Protein AF-A0A8X6IQZ0-F1 (afdb_monomer_lite)

pLDDT: mean 70.7, std 18.78, range [29.92, 93.88]

InterPro domains:
  IPR003020 Bicarbonate transporter, eukaryotic [PTHR11453] (88-185)
  IPR011531 Bicarbonate transporter-like, transmembrane domain [PF00955] (88-187)

Structure (mmCIF, N/CA/C/O backbone):
data_AF-A0A8X6IQZ0-F1
#
_entry.id   AF-A0A8X6IQZ0-F1
#
loop_
_atom_site.group_PDB
_atom_site.id
_atom_site.type_symbol
_atom_site.label_atom_id
_atom_site.label_alt_id
_atom_site.label_comp_id
_atom_site.label_asym_id
_atom_site.label_entity_id
_atom_site.label_seq_id
_atom_site.pdbx_PDB_ins_code
_atom_site.Cartn_x
_atom_site.Cartn_y
_atom_site.Cartn_z
_atom_site.occupancy
_atom_site.B_iso_or_equiv
_atom_site.auth_seq_id
_atom_site.auth_comp_id
_atom_site.auth_asym_id
_atom_site.auth_atom_id
_atom_site.pdbx_PDB_model_num
ATOM 1 N N . MET A 1 1 ? 53.604 -4.654 -7.008 1.00 35.69 1 MET A N 1
ATOM 2 C CA . MET A 1 1 ? 53.990 -3.435 -7.746 1.00 35.69 1 MET A CA 1
ATOM 3 C C . MET A 1 1 ? 53.683 -3.738 -9.199 1.00 35.69 1 MET A C 1
ATOM 5 O O . MET A 1 1 ? 54.291 -4.666 -9.703 1.00 35.69 1 MET A O 1
ATOM 9 N N . GLU A 1 2 ? 52.671 -3.184 -9.859 1.00 36.62 2 GLU A N 1
ATOM 10 C CA . GLU A 1 2 ? 51.929 -1.919 -9.700 1.00 36.62 2 GLU A CA 1
ATOM 11 C C . GLU A 1 2 ? 50.418 -2.087 -10.007 1.00 36.62 2 GLU A C 1
ATOM 13 O O . GLU A 1 2 ? 49.984 -3.153 -10.442 1.00 36.62 2 GLU A O 1
ATOM 18 N N . GLU A 1 3 ? 49.641 -1.041 -9.700 1.00 33.44 3 GLU A N 1
ATOM 19 C CA . GLU A 1 3 ? 48.173 -0.888 -9.712 1.00 33.44 3 GLU A CA 1
ATOM 20 C C . GLU A 1 3 ? 47.539 -0.492 -11.076 1.00 33.44 3 GLU A C 1
ATOM 22 O O . GLU A 1 3 ? 48.225 0.035 -11.942 1.00 33.44 3 GLU A O 1
ATOM 27 N N . GLY A 1 4 ? 46.197 -0.643 -11.173 1.00 30.88 4 GLY A N 1
ATOM 28 C CA . GLY A 1 4 ? 45.222 0.306 -11.787 1.00 30.88 4 GLY A CA 1
ATOM 29 C C . GLY A 1 4 ? 45.051 0.300 -13.322 1.00 30.88 4 GLY A C 1
ATOM 30 O O . GLY A 1 4 ? 45.990 0.594 -14.042 1.00 30.88 4 GLY A O 1
ATOM 31 N N . SER A 1 5 ? 43.942 -0.113 -13.963 1.00 32.28 5 SER A N 1
ATOM 32 C CA . SER A 1 5 ? 42.500 0.257 -13.926 1.00 32.28 5 SER A CA 1
ATOM 33 C C . SER A 1 5 ? 42.044 1.208 -15.062 1.00 32.28 5 SER A C 1
ATOM 35 O O . SER A 1 5 ? 42.247 2.413 -14.993 1.00 32.28 5 SER A O 1
ATOM 37 N N . THR A 1 6 ? 41.338 0.600 -16.035 1.00 32.81 6 THR A N 1
ATOM 38 C CA . THR A 1 6 ? 40.209 1.067 -16.889 1.00 32.81 6 THR A CA 1
ATOM 39 C C . THR A 1 6 ? 40.359 2.224 -17.905 1.00 32.81 6 THR A C 1
ATOM 41 O O . THR A 1 6 ? 40.765 3.319 -17.529 1.00 32.81 6 THR A O 1
ATOM 44 N N . PRO A 1 7 ? 39.914 2.033 -19.171 1.00 33.25 7 PRO A N 1
ATOM 45 C CA . PRO A 1 7 ? 39.806 3.093 -20.173 1.00 33.25 7 PRO A CA 1
ATOM 46 C C . PRO A 1 7 ? 38.573 3.990 -19.968 1.00 33.25 7 PRO A C 1
ATOM 48 O O . PRO A 1 7 ? 37.495 3.543 -19.579 1.00 33.25 7 PRO A O 1
ATOM 51 N N . SER A 1 8 ? 38.778 5.267 -20.270 1.00 30.17 8 SER A N 1
ATOM 52 C CA . SER A 1 8 ? 37.864 6.406 -20.227 1.00 30.17 8 SER A CA 1
ATOM 53 C C . SER A 1 8 ? 36.578 6.185 -21.035 1.00 30.17 8 SER A C 1
ATOM 55 O O . SER A 1 8 ? 36.640 5.882 -22.225 1.00 30.17 8 SER A O 1
ATOM 57 N N . VAL A 1 9 ? 35.415 6.409 -20.416 1.00 32.25 9 VAL A N 1
ATOM 58 C CA . VAL A 1 9 ? 34.129 6.553 -21.116 1.00 32.25 9 VAL A CA 1
ATOM 59 C C . VAL A 1 9 ? 33.853 8.048 -21.273 1.00 32.25 9 VAL A C 1
ATOM 61 O O . VAL A 1 9 ? 33.587 8.741 -20.292 1.00 32.25 9 VAL A O 1
ATOM 64 N N . GLU A 1 10 ? 33.961 8.553 -22.502 1.00 36.53 10 GLU A N 1
ATOM 65 C CA . GLU A 1 10 ? 33.548 9.908 -22.878 1.00 36.53 10 GLU A CA 1
ATOM 66 C C . GLU A 1 10 ? 32.023 10.049 -22.756 1.00 36.53 10 GLU A C 1
ATOM 68 O O . GLU A 1 10 ? 31.263 9.344 -23.420 1.00 36.53 10 GLU A O 1
ATOM 73 N N . PHE A 1 11 ? 31.564 10.987 -21.923 1.00 33.47 11 PHE A N 1
ATOM 74 C CA . PHE A 1 11 ? 30.181 11.464 -21.943 1.00 33.47 11 PHE A CA 1
ATOM 75 C C . PHE A 1 11 ? 30.036 12.567 -23.008 1.00 33.47 11 PHE A C 1
ATOM 77 O O . PHE A 1 11 ? 30.858 13.486 -23.043 1.00 33.47 11 PHE A O 1
ATOM 84 N N . PRO A 1 12 ? 29.007 12.526 -23.871 1.00 38.69 12 PRO A N 1
ATOM 85 C CA . PRO A 1 12 ? 28.850 13.505 -24.937 1.00 38.69 12 PRO A CA 1
ATOM 86 C C . PRO A 1 12 ? 28.418 14.892 -24.423 1.00 38.69 12 PRO A C 1
ATOM 88 O O . PRO A 1 12 ? 27.540 15.046 -23.576 1.00 38.69 12 PRO A O 1
ATOM 91 N N . LEU A 1 13 ? 29.040 15.904 -25.027 1.00 43.22 13 LEU A N 1
ATOM 92 C CA . LEU A 1 13 ? 29.049 17.352 -24.759 1.00 43.22 13 LEU A CA 1
ATOM 93 C C . LEU A 1 13 ? 27.694 18.101 -24.854 1.00 43.22 13 LEU A C 1
ATOM 95 O O . LEU A 1 13 ? 27.683 19.328 -24.907 1.00 43.22 13 LEU A O 1
ATOM 99 N N . TRP A 1 14 ? 26.547 17.415 -24.879 1.00 43.38 14 TRP A N 1
ATOM 100 C CA . TRP A 1 14 ? 25.229 18.052 -25.062 1.00 43.38 14 TRP A CA 1
ATOM 101 C C . TRP A 1 14 ? 24.525 18.457 -23.756 1.00 43.38 14 TRP A C 1
ATOM 103 O O . TRP A 1 14 ? 23.555 19.206 -23.809 1.00 43.38 14 TRP A O 1
ATOM 113 N N . ILE A 1 15 ? 25.024 18.040 -22.584 1.00 36.91 15 ILE A N 1
ATOM 114 C CA . ILE A 1 15 ? 24.443 18.435 -21.281 1.00 36.91 15 ILE A CA 1
ATOM 115 C C . ILE A 1 15 ? 24.822 19.878 -20.880 1.00 36.91 15 ILE A C 1
ATOM 117 O O . ILE A 1 15 ? 24.164 20.484 -20.042 1.00 36.91 15 ILE A O 1
ATOM 121 N N . ALA A 1 16 ? 25.835 20.487 -21.504 1.00 42.00 16 ALA A N 1
ATOM 122 C CA . ALA A 1 16 ? 26.328 21.807 -21.093 1.00 42.00 16 ALA A CA 1
ATOM 123 C C . ALA A 1 16 ? 25.608 23.012 -21.737 1.00 42.00 16 ALA A C 1
ATOM 125 O O . ALA A 1 16 ? 25.918 24.143 -21.370 1.00 42.00 16 ALA A O 1
ATOM 126 N N . ASN A 1 17 ? 24.684 22.812 -22.690 1.00 37.25 17 ASN A N 1
ATOM 127 C CA . ASN A 1 17 ? 24.150 23.913 -23.512 1.00 37.25 17 ASN A CA 1
ATOM 128 C C . ASN A 1 17 ? 22.635 24.154 -23.400 1.00 37.25 17 ASN A C 1
ATOM 130 O O . ASN A 1 17 ? 22.027 24.715 -24.308 1.00 37.25 17 ASN A O 1
ATOM 134 N N . SER A 1 18 ? 22.008 23.760 -22.294 1.00 39.06 18 SER A N 1
ATOM 135 C CA . SER A 1 18 ? 20.665 24.233 -21.943 1.00 3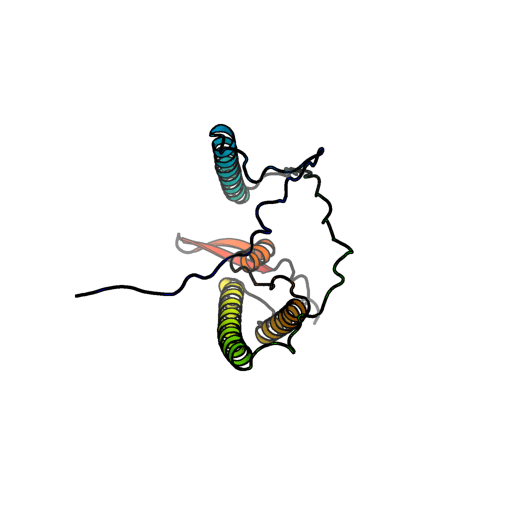9.06 18 SER A CA 1
ATOM 136 C C . SER A 1 18 ? 20.767 25.474 -21.055 1.00 39.06 18 SER A C 1
ATOM 138 O O . SER A 1 18 ? 20.567 25.422 -19.844 1.00 39.06 18 SER A O 1
ATOM 140 N N . THR A 1 19 ? 21.090 26.612 -21.671 1.00 41.69 19 THR A N 1
ATOM 141 C CA . THR A 1 19 ? 20.736 27.938 -21.152 1.00 41.69 19 THR A CA 1
ATOM 142 C C . THR A 1 19 ? 19.225 28.109 -21.283 1.00 41.69 19 THR A C 1
ATOM 144 O O . THR A 1 19 ? 18.704 28.573 -22.295 1.00 41.69 19 THR A O 1
ATOM 147 N N . ILE A 1 20 ? 18.504 27.674 -20.254 1.00 39.41 20 ILE A N 1
ATOM 148 C CA . ILE A 1 20 ? 17.060 27.855 -20.153 1.00 39.41 20 ILE A CA 1
ATOM 149 C C . ILE A 1 20 ? 16.805 29.315 -19.750 1.00 39.41 20 ILE A C 1
ATOM 151 O O . ILE A 1 20 ? 16.936 29.693 -18.589 1.00 39.41 20 ILE A O 1
ATOM 155 N N . ASN A 1 21 ? 16.494 30.151 -20.740 1.00 38.66 21 ASN A N 1
ATOM 156 C CA . ASN A 1 21 ? 15.786 31.413 -20.544 1.00 38.66 21 ASN A CA 1
ATOM 157 C C . ASN A 1 21 ? 14.286 31.089 -20.430 1.00 38.66 21 ASN A C 1
ATOM 159 O O . ASN A 1 21 ? 13.589 31.068 -21.440 1.00 38.66 21 ASN A O 1
ATOM 163 N N . GLU A 1 22 ? 13.794 30.842 -19.216 1.00 35.78 22 GLU A N 1
ATOM 164 C CA . GLU A 1 22 ? 12.358 30.786 -18.907 1.00 35.78 22 GLU A CA 1
ATOM 165 C C . GLU A 1 22 ? 12.032 31.904 -17.911 1.00 35.78 22 GLU A C 1
ATOM 167 O O . GLU A 1 22 ? 12.250 31.819 -16.702 1.00 35.78 22 GLU A O 1
ATOM 172 N N . THR A 1 23 ? 11.509 33.009 -18.435 1.00 43.91 23 THR A N 1
ATOM 173 C CA . THR A 1 23 ? 10.615 33.864 -17.661 1.00 43.91 23 THR A CA 1
ATOM 174 C C . THR A 1 23 ? 9.338 33.073 -17.384 1.00 43.91 23 THR A C 1
ATOM 176 O O . THR A 1 23 ? 8.720 32.613 -18.339 1.00 43.91 23 THR A O 1
ATOM 179 N N . GLN A 1 24 ? 8.936 33.022 -16.107 1.00 38.00 24 GLN A N 1
ATOM 180 C CA . GLN A 1 24 ? 7.670 32.497 -15.562 1.00 38.00 24 GLN A CA 1
ATOM 181 C C . GLN A 1 24 ? 7.740 31.090 -14.919 1.00 38.00 24 GLN A C 1
ATOM 183 O O . GLN A 1 24 ? 7.260 30.109 -15.468 1.00 38.00 24 GLN A O 1
ATOM 188 N N . GLY A 1 25 ? 8.191 31.044 -13.657 1.00 41.06 25 GLY A N 1
ATOM 189 C CA . GLY A 1 25 ? 7.646 30.106 -12.664 1.00 41.06 25 GLY A CA 1
ATOM 190 C C . GLY A 1 25 ? 8.275 28.715 -12.562 1.00 41.06 25 GLY A C 1
ATOM 191 O O . GLY A 1 25 ? 7.538 27.751 -12.377 1.00 41.06 25 GLY A O 1
ATOM 192 N N . ASP A 1 26 ? 9.602 28.608 -12.608 1.00 29.92 26 ASP A N 1
ATOM 193 C CA . ASP A 1 26 ? 10.305 27.385 -12.209 1.00 29.92 26 ASP A CA 1
ATOM 194 C C . ASP A 1 26 ? 10.524 27.355 -10.688 1.00 29.92 26 ASP A C 1
ATOM 196 O O . ASP A 1 26 ? 11.164 28.238 -10.110 1.00 29.92 26 ASP A O 1
ATOM 200 N N . VAL A 1 27 ? 9.995 26.318 -10.032 1.00 44.06 27 VAL A N 1
ATOM 201 C CA . VAL A 1 27 ? 10.416 25.915 -8.685 1.00 44.06 27 VAL A CA 1
ATOM 202 C C . VAL A 1 27 ? 11.879 25.509 -8.796 1.00 44.06 27 VAL A C 1
ATOM 204 O O . VAL A 1 27 ? 12.215 24.441 -9.304 1.00 44.06 27 VAL A O 1
ATOM 207 N N . SER A 1 28 ? 12.755 26.399 -8.349 1.00 32.53 28 SER A N 1
ATOM 208 C CA . SER A 1 28 ? 14.198 26.244 -8.387 1.00 32.53 28 SER A CA 1
ATOM 209 C C . SER A 1 28 ? 14.608 24.952 -7.675 1.00 32.53 28 SER A C 1
ATOM 211 O O . SER A 1 28 ? 14.598 24.879 -6.447 1.00 32.53 28 SER A O 1
ATOM 213 N N . LEU A 1 29 ? 15.102 23.963 -8.426 1.00 42.47 29 LEU A N 1
ATOM 214 C CA . LEU A 1 29 ? 15.828 22.795 -7.896 1.00 42.47 29 LEU A CA 1
ATOM 215 C C . LEU A 1 29 ? 17.236 23.174 -7.369 1.00 42.47 29 LEU A C 1
ATOM 217 O O . LEU A 1 29 ? 18.148 22.358 -7.340 1.00 42.47 29 LEU A O 1
ATOM 221 N N . THR A 1 30 ? 17.386 24.428 -6.930 1.00 44.50 30 THR A N 1
ATOM 222 C CA . THR A 1 30 ? 18.502 25.000 -6.172 1.00 44.50 30 THR A CA 1
ATOM 223 C C . THR A 1 30 ? 17.960 26.159 -5.326 1.00 44.50 30 THR A C 1
ATOM 225 O O . THR A 1 30 ? 18.436 27.290 -5.407 1.00 44.50 30 THR A O 1
ATOM 228 N N . GLN A 1 31 ? 16.906 25.930 -4.540 1.00 53.53 31 GLN A N 1
ATOM 229 C CA . GLN A 1 31 ? 16.588 26.854 -3.454 1.00 53.53 31 GLN A CA 1
ATOM 230 C C . GLN A 1 31 ? 17.668 26.645 -2.374 1.00 53.53 31 GLN A C 1
ATOM 232 O O . GLN A 1 31 ? 17.807 25.516 -1.890 1.00 53.53 31 GLN A O 1
ATOM 237 N N . PRO A 1 32 ? 18.492 27.656 -2.021 1.00 54.44 32 PRO A N 1
ATOM 238 C CA . PRO A 1 32 ? 19.410 27.516 -0.897 1.00 54.44 32 PRO A CA 1
ATOM 239 C C . PRO A 1 32 ? 18.585 27.109 0.324 1.00 54.44 32 PRO A C 1
ATOM 241 O O . PRO A 1 32 ? 17.494 27.636 0.538 1.00 54.44 32 PRO A O 1
ATOM 244 N N . CYS A 1 33 ? 19.061 26.119 1.082 1.00 62.38 33 CYS A N 1
ATOM 245 C CA . CYS A 1 33 ? 18.363 25.630 2.265 1.00 62.38 33 CYS A CA 1
ATOM 246 C C . CYS A 1 33 ? 18.323 26.751 3.311 1.00 62.38 33 CYS A C 1
ATOM 248 O O . CYS A 1 33 ? 19.233 26.899 4.129 1.00 62.38 33 CYS A O 1
ATOM 250 N N . GLU A 1 34 ? 17.296 27.595 3.242 1.00 74.38 34 GLU A N 1
ATOM 251 C CA . GLU A 1 34 ? 17.097 28.647 4.219 1.00 74.38 34 GLU A CA 1
ATOM 252 C C . GLU A 1 34 ? 16.660 27.992 5.524 1.00 74.38 34 GLU A C 1
ATOM 254 O O . GLU A 1 34 ? 15.687 27.232 5.595 1.00 74.38 34 GLU A O 1
ATOM 259 N N . ARG A 1 35 ? 17.451 28.250 6.568 1.00 79.31 35 ARG A N 1
ATOM 260 C CA . ARG A 1 35 ? 17.304 27.633 7.890 1.00 79.31 35 ARG A CA 1
ATOM 261 C C . ARG A 1 35 ? 15.883 27.804 8.436 1.00 79.31 35 ARG A C 1
ATOM 263 O O . ARG A 1 35 ? 15.370 26.903 9.089 1.00 79.31 35 ARG A O 1
ATOM 270 N N . GLU A 1 36 ? 15.247 28.929 8.137 1.00 86.00 36 GLU A N 1
ATOM 271 C CA . GLU A 1 36 ? 13.872 29.254 8.521 1.00 86.00 36 GLU A CA 1
ATOM 272 C C . GLU A 1 36 ? 12.813 28.344 7.888 1.00 86.00 36 GLU A C 1
ATOM 274 O O . GLU A 1 36 ? 11.919 27.888 8.599 1.00 86.00 36 GLU A O 1
ATOM 279 N N . ASN A 1 37 ? 12.953 27.971 6.613 1.00 81.75 37 ASN A N 1
ATOM 280 C CA . ASN A 1 37 ? 12.006 27.075 5.942 1.00 81.75 37 ASN A CA 1
ATOM 281 C C . ASN A 1 37 ? 12.077 25.662 6.532 1.00 81.75 37 ASN A C 1
ATOM 283 O O . ASN A 1 37 ? 11.052 25.047 6.819 1.00 81.75 37 ASN A O 1
ATOM 287 N N . SER A 1 38 ? 13.291 25.177 6.810 1.00 85.00 38 SER A N 1
ATOM 288 C CA . SER A 1 38 ? 13.494 23.887 7.486 1.00 85.00 38 SER A CA 1
ATOM 289 C C . SER A 1 38 ? 12.910 23.877 8.905 1.00 85.00 38 SER A C 1
ATOM 291 O O . SER A 1 38 ? 12.298 22.890 9.316 1.00 85.00 38 SER A O 1
ATOM 293 N N . LEU A 1 39 ? 13.051 24.984 9.649 1.00 88.06 39 LEU A N 1
ATOM 294 C CA . LEU A 1 39 ? 12.445 25.143 10.975 1.00 88.06 39 LEU A CA 1
ATOM 295 C C . LEU A 1 39 ? 10.913 25.177 10.902 1.00 88.06 39 LEU A C 1
ATOM 297 O O . LEU A 1 39 ? 10.259 24.586 11.760 1.00 88.06 39 LEU A O 1
ATOM 301 N N . LEU A 1 40 ? 10.339 25.808 9.874 1.00 87.31 40 LEU A N 1
ATOM 302 C CA . LEU A 1 40 ? 8.892 25.861 9.667 1.00 87.31 40 LEU A CA 1
ATOM 303 C C . LEU A 1 40 ? 8.315 24.469 9.376 1.00 87.31 40 LEU A C 1
ATOM 305 O O . LEU A 1 40 ? 7.324 24.090 9.998 1.00 87.31 40 LEU A O 1
ATOM 309 N N . PHE A 1 41 ? 8.965 23.668 8.524 1.00 87.38 41 PHE A N 1
ATOM 310 C CA . PHE A 1 41 ? 8.561 22.275 8.293 1.00 87.38 41 PHE A CA 1
ATOM 311 C C . PHE A 1 41 ? 8.665 21.418 9.557 1.00 87.38 41 PHE A C 1
ATOM 313 O O . PHE A 1 41 ? 7.764 20.625 9.821 1.00 87.38 41 PHE A O 1
ATOM 320 N N . LEU A 1 42 ? 9.716 21.599 10.364 1.00 88.88 42 LEU A N 1
ATOM 321 C CA . LEU A 1 42 ? 9.887 20.867 11.621 1.00 88.88 42 LEU A CA 1
ATOM 322 C C . LEU A 1 42 ? 8.792 21.234 12.629 1.00 88.88 42 LEU A C 1
ATOM 324 O O . LEU A 1 42 ? 8.156 20.344 13.191 1.00 88.88 42 LEU A O 1
ATOM 328 N N . LEU A 1 43 ? 8.513 22.528 12.814 1.00 90.50 43 LEU A N 1
ATOM 329 C CA . LEU A 1 43 ? 7.431 22.990 13.686 1.00 90.50 43 LEU A CA 1
ATOM 330 C C . LEU A 1 43 ? 6.060 22.512 13.200 1.00 90.50 43 LEU A C 1
ATOM 332 O O . LEU A 1 43 ? 5.227 22.129 14.020 1.00 90.50 43 LEU A O 1
ATOM 336 N N . LEU A 1 44 ? 5.832 22.477 11.886 1.00 89.00 44 LEU A N 1
ATOM 337 C CA . LEU A 1 44 ? 4.587 21.985 11.301 1.00 89.00 44 LEU A CA 1
ATOM 338 C C . LEU A 1 44 ? 4.435 20.467 11.485 1.00 89.00 44 LEU A C 1
ATOM 340 O O . LEU A 1 44 ? 3.358 20.009 11.866 1.00 89.00 44 LEU A O 1
ATOM 344 N N . MET A 1 45 ? 5.501 19.683 11.310 1.00 91.62 45 MET A N 1
ATOM 345 C CA . MET A 1 45 ? 5.509 18.241 11.594 1.00 91.62 45 MET A CA 1
ATOM 346 C C . MET A 1 45 ? 5.274 17.959 13.082 1.00 91.62 45 MET A C 1
ATOM 348 O O . MET A 1 45 ? 4.354 17.226 13.435 1.00 91.62 45 MET A O 1
ATOM 352 N N . CYS A 1 46 ? 6.035 18.590 13.978 1.00 93.88 46 CYS A N 1
ATOM 353 C CA . CYS A 1 46 ? 5.860 18.406 15.418 1.00 93.88 46 CYS A CA 1
ATOM 354 C C . CYS A 1 46 ? 4.479 18.879 15.896 1.00 93.88 46 CYS A C 1
ATOM 356 O O . CYS A 1 46 ? 3.849 18.203 16.707 1.00 93.88 46 CYS A O 1
ATOM 358 N N . GLY A 1 47 ? 3.984 20.002 15.369 1.00 93.88 47 GLY A N 1
ATOM 359 C CA . GLY A 1 47 ? 2.670 20.549 15.697 1.00 93.88 47 GLY A CA 1
ATOM 360 C C . GLY A 1 47 ? 1.522 19.657 15.228 1.00 93.88 47 GLY A C 1
ATOM 361 O O . GLY A 1 47 ? 0.617 19.368 16.010 1.00 93.88 47 GLY A O 1
ATOM 362 N N . THR A 1 48 ? 1.569 19.165 13.986 1.00 91.75 48 THR A N 1
ATOM 363 C CA . THR A 1 48 ? 0.545 18.250 13.449 1.00 91.75 48 THR A CA 1
ATOM 364 C C . THR A 1 48 ? 0.565 16.891 14.143 1.00 91.75 48 THR A C 1
ATOM 366 O O . THR A 1 48 ? -0.503 16.375 14.463 1.00 91.75 48 THR A O 1
ATOM 369 N N . VAL A 1 49 ? 1.741 16.339 14.467 1.00 90.62 49 VAL A N 1
ATOM 370 C CA . VAL A 1 49 ? 1.860 15.086 15.233 1.00 90.62 49 VAL A CA 1
ATOM 371 C C . VAL A 1 49 ? 1.338 15.258 16.659 1.00 90.62 49 VAL A C 1
ATOM 373 O O . VAL A 1 49 ? 0.543 14.439 17.116 1.00 90.62 49 VAL A O 1
ATOM 376 N N . TRP A 1 50 ? 1.719 16.333 17.358 1.00 92.31 50 TRP A N 1
ATOM 377 C CA . TRP A 1 50 ? 1.216 16.618 18.705 1.00 92.31 50 TRP A CA 1
ATOM 378 C C . TRP A 1 50 ? -0.306 16.765 18.720 1.00 92.31 50 TRP A C 1
ATOM 380 O O . TRP A 1 50 ? -0.986 16.193 19.576 1.00 92.31 50 TRP A O 1
ATOM 390 N N . LEU A 1 51 ? -0.852 17.507 17.753 1.00 88.88 51 LEU A N 1
ATOM 391 C CA . LEU A 1 51 ? -2.289 17.689 17.605 1.00 88.88 51 LEU A CA 1
ATOM 392 C C . LEU A 1 51 ? -2.988 16.364 17.269 1.00 88.88 51 LEU A C 1
ATOM 394 O O . LEU A 1 51 ? -4.003 16.060 17.887 1.00 88.88 51 LEU A O 1
ATOM 398 N N . ALA A 1 52 ? -2.433 15.539 16.377 1.00 85.94 52 ALA A N 1
ATOM 399 C CA . ALA A 1 52 ? -2.974 14.220 16.049 1.00 85.94 52 ALA A CA 1
ATOM 400 C C . ALA A 1 52 ? -2.986 13.274 17.263 1.00 85.94 52 ALA A C 1
ATOM 402 O O . ALA A 1 52 ? -4.002 12.635 17.528 1.00 85.94 52 ALA A O 1
ATOM 403 N N . VAL A 1 53 ? -1.901 13.229 18.047 1.00 85.56 53 VAL A N 1
ATOM 404 C CA . VAL A 1 53 ? -1.820 12.436 19.290 1.00 85.56 53 VAL A CA 1
ATOM 405 C C . VAL A 1 53 ? -2.797 12.958 20.344 1.00 85.56 53 VAL A C 1
ATOM 407 O O . VAL A 1 53 ? -3.477 12.175 21.007 1.00 85.56 53 VAL A O 1
ATOM 410 N N . SER A 1 54 ? -2.922 14.279 20.476 1.00 85.75 54 SER A N 1
ATOM 411 C CA . SER A 1 54 ? -3.891 14.899 21.383 1.00 85.75 54 SER A CA 1
ATOM 412 C C . SER A 1 54 ? -5.322 14.537 20.985 1.00 85.75 54 SER A C 1
ATOM 414 O O . SER A 1 54 ? -6.089 14.096 21.833 1.00 85.75 54 SER A O 1
ATOM 416 N N . LEU A 1 55 ? -5.674 14.636 19.697 1.00 80.88 55 LEU A N 1
ATOM 417 C CA . LEU A 1 55 ? -6.984 14.230 19.175 1.00 80.88 55 LEU A CA 1
ATOM 418 C C . LEU A 1 55 ? -7.244 12.730 19.346 1.00 80.88 55 LEU A C 1
ATOM 420 O O . LEU A 1 55 ? -8.358 12.351 19.697 1.00 80.88 55 LEU A O 1
ATOM 424 N N . TYR A 1 56 ? -6.234 11.880 19.152 1.00 76.31 56 TYR A N 1
ATOM 425 C CA . TYR A 1 56 ? -6.345 10.445 19.410 1.00 76.31 56 TYR A CA 1
ATOM 426 C C . TYR A 1 56 ? -6.701 10.167 20.881 1.00 76.31 56 TYR A C 1
ATOM 428 O O . TYR A 1 56 ? -7.640 9.421 21.162 1.00 76.31 56 TYR A O 1
ATOM 436 N N . ASN A 1 57 ? -6.031 10.842 21.822 1.00 77.19 57 ASN A N 1
ATOM 437 C CA . ASN A 1 57 ? -6.321 10.732 23.256 1.00 77.19 57 ASN A CA 1
ATOM 438 C C . ASN A 1 57 ? -7.677 11.358 23.640 1.00 77.19 57 ASN A C 1
ATOM 440 O O . ASN A 1 57 ? -8.393 10.821 24.488 1.00 77.19 57 ASN A O 1
ATOM 444 N N . PHE A 1 58 ? -8.078 12.457 22.991 1.00 73.38 58 PHE A N 1
ATOM 445 C CA . PHE A 1 58 ? -9.397 13.060 23.191 1.00 73.38 58 PHE A CA 1
ATOM 446 C C . PHE A 1 58 ? -10.521 12.190 22.635 1.00 73.38 58 PHE A C 1
ATOM 448 O O . PHE A 1 58 ? -11.587 12.158 23.232 1.00 73.38 58 PHE A O 1
ATOM 455 N N . ASN A 1 59 ? -10.303 11.411 21.575 1.00 60.47 59 ASN A N 1
ATOM 456 C CA . ASN A 1 59 ? -11.330 10.505 21.059 1.00 60.47 59 ASN A CA 1
ATOM 457 C C . ASN A 1 59 ? -11.688 9.383 22.060 1.00 60.47 59 ASN A C 1
ATOM 459 O O . ASN A 1 59 ? -12.825 8.916 22.074 1.00 60.47 59 ASN A O 1
ATOM 463 N N . LYS A 1 60 ? -10.775 9.004 22.976 1.00 60.75 60 LYS A N 1
ATOM 464 C CA . LYS A 1 60 ? -11.124 8.151 24.136 1.00 60.75 60 LYS A CA 1
ATOM 465 C C . LYS A 1 60 ? -12.008 8.873 25.166 1.00 60.75 60 LYS A C 1
ATOM 467 O O . LYS A 1 60 ? -12.759 8.224 25.893 1.00 60.75 60 LYS A O 1
ATOM 472 N N . THR A 1 61 ? -11.979 10.204 25.211 1.00 56.25 61 THR A N 1
ATOM 473 C CA . THR A 1 61 ? -12.728 11.035 26.165 1.00 56.25 61 THR A CA 1
ATOM 474 C C . THR A 1 61 ? -13.879 11.745 25.446 1.00 56.25 61 THR A C 1
ATOM 476 O O . THR A 1 61 ? -13.717 12.836 24.917 1.00 56.25 61 THR A O 1
ATOM 479 N N . LYS A 1 62 ? -15.055 11.106 25.392 1.00 61.59 62 LYS A N 1
ATOM 480 C CA . LYS A 1 62 ? -16.264 11.588 24.686 1.00 61.59 62 LYS A CA 1
ATOM 481 C C . LYS A 1 62 ? -16.442 13.123 24.704 1.00 61.59 62 LYS A C 1
ATOM 483 O O . LYS A 1 62 ? -16.908 13.645 25.712 1.00 61.59 62 LYS A O 1
ATOM 488 N N . ALA A 1 63 ? -16.217 13.813 23.579 1.00 57.62 63 ALA A N 1
ATOM 489 C CA . ALA A 1 63 ? -16.838 15.117 23.310 1.00 57.62 63 ALA A CA 1
ATOM 490 C C . ALA A 1 63 ? -16.759 15.587 21.839 1.00 57.62 63 ALA A C 1
ATOM 492 O O . ALA A 1 63 ? -15.687 15.790 21.285 1.00 57.62 63 ALA A O 1
ATOM 493 N N . THR A 1 64 ? -17.963 15.837 21.305 1.00 52.84 64 THR A N 1
ATOM 494 C CA . THR A 1 64 ? -18.427 16.935 20.424 1.00 52.84 64 THR A CA 1
ATOM 495 C C . THR A 1 64 ? -17.805 17.191 19.046 1.00 52.84 64 THR A C 1
ATOM 497 O O . THR A 1 64 ? -16.616 17.434 18.895 1.00 52.84 64 THR A O 1
ATOM 500 N N . ASN A 1 65 ? -18.714 17.255 18.059 1.00 49.66 65 ASN A N 1
ATOM 501 C CA . ASN A 1 65 ? -18.539 17.704 16.675 1.00 49.66 65 ASN A CA 1
ATOM 502 C C . ASN A 1 65 ? -17.636 18.942 16.567 1.00 49.66 65 ASN A C 1
ATOM 504 O O . ASN A 1 65 ? -18.093 20.066 16.772 1.00 49.66 65 ASN A O 1
ATOM 508 N N . LEU A 1 66 ? -16.388 18.736 16.157 1.00 53.62 66 LEU A N 1
ATOM 509 C CA . LEU A 1 66 ? -15.553 19.795 15.613 1.00 53.62 66 LEU A CA 1
ATOM 510 C C . LEU A 1 66 ? -15.175 19.398 14.186 1.00 53.62 66 LEU A C 1
ATOM 512 O O . LEU A 1 66 ? -14.230 18.651 13.952 1.00 53.62 66 LEU A O 1
ATOM 516 N N . SER A 1 67 ? -15.977 19.851 13.224 1.00 49.53 67 SER A N 1
ATOM 517 C CA . SER A 1 67 ? -15.694 19.649 11.805 1.00 49.53 67 SER A CA 1
ATOM 518 C C . SER A 1 67 ? -14.696 20.714 11.353 1.00 49.53 67 SER A C 1
ATOM 520 O O . SER A 1 67 ? -15.083 21.812 10.962 1.00 49.53 67 SER A O 1
ATOM 522 N N . PHE A 1 68 ? -13.402 20.408 11.451 1.00 51.62 68 PHE A N 1
ATOM 523 C CA . PHE A 1 68 ? -12.337 21.242 10.899 1.00 51.62 68 PHE A CA 1
ATOM 524 C C . PHE A 1 68 ? -12.144 20.882 9.421 1.00 51.62 68 PHE A C 1
ATOM 526 O O . PHE A 1 68 ? -11.533 19.868 9.093 1.00 51.62 68 PHE A O 1
ATOM 533 N N . TYR A 1 69 ? -12.722 21.680 8.523 1.00 48.78 69 TYR A N 1
ATOM 534 C CA . TYR A 1 69 ? -12.569 21.501 7.079 1.00 48.78 69 TYR A CA 1
ATOM 535 C C . TYR A 1 69 ? -11.410 22.378 6.592 1.00 48.78 69 TYR A C 1
ATOM 537 O O . TYR A 1 69 ? -11.574 23.580 6.391 1.00 48.78 69 TYR A O 1
ATOM 545 N N . VAL A 1 70 ? -10.222 21.786 6.439 1.00 51.72 70 VAL A N 1
ATOM 546 C CA . VAL A 1 70 ? -9.114 22.434 5.724 1.00 51.72 70 VAL A CA 1
ATOM 547 C C . VAL A 1 70 ? -9.319 22.186 4.239 1.00 51.72 70 VAL A C 1
ATOM 549 O O . VAL A 1 70 ? -9.162 21.065 3.761 1.00 51.72 70 VAL A O 1
ATOM 552 N N . ILE A 1 71 ? -9.690 23.235 3.510 1.00 50.97 71 ILE A N 1
ATOM 553 C CA . ILE A 1 71 ? -9.759 23.210 2.050 1.00 50.97 71 ILE A CA 1
ATOM 554 C C . ILE A 1 71 ? -8.356 23.492 1.539 1.00 50.97 71 ILE A C 1
ATOM 556 O O . ILE A 1 71 ? -7.940 24.646 1.464 1.00 50.97 71 ILE A O 1
ATOM 560 N N . PHE A 1 72 ? -7.624 22.437 1.201 1.00 60.47 72 PHE A N 1
ATOM 561 C CA . PHE A 1 72 ? -6.481 22.587 0.314 1.00 60.47 72 PHE A CA 1
ATOM 562 C C . PHE A 1 72 ? -7.010 22.730 -1.119 1.00 60.47 72 PHE A C 1
ATOM 564 O O . PHE A 1 72 ? -7.819 21.895 -1.538 1.00 60.47 72 PHE A O 1
ATOM 571 N N . PRO A 1 73 ? -6.603 23.758 -1.883 1.00 58.94 73 PRO A N 1
ATOM 572 C CA . PRO A 1 73 ? -6.795 23.736 -3.324 1.00 58.94 73 PRO A CA 1
ATOM 573 C C . PRO A 1 73 ? -5.995 22.545 -3.861 1.00 58.94 73 PRO A C 1
ATOM 575 O O . PRO A 1 73 ? -4.775 22.501 -3.739 1.00 58.94 73 PRO A O 1
ATOM 578 N N . ALA A 1 74 ? -6.693 21.529 -4.363 1.00 61.59 74 ALA A N 1
ATOM 579 C CA . ALA A 1 74 ? -6.038 20.412 -5.021 1.00 61.59 74 ALA A CA 1
ATOM 580 C C . ALA A 1 74 ? -5.547 20.910 -6.382 1.00 61.59 74 ALA A C 1
ATOM 582 O O . ALA A 1 74 ? -6.364 21.250 -7.242 1.00 61.59 74 ALA A O 1
ATOM 583 N N . ASP A 1 75 ? -4.230 20.983 -6.564 1.00 71.94 75 ASP A N 1
ATOM 584 C CA . ASP A 1 75 ? -3.660 21.245 -7.879 1.00 71.94 75 ASP A CA 1
ATOM 585 C C . ASP A 1 75 ? -4.118 20.153 -8.851 1.00 71.94 75 ASP A C 1
ATOM 587 O O . ASP A 1 75 ? -4.162 18.962 -8.524 1.00 71.94 75 ASP A O 1
ATOM 591 N N . GLN A 1 76 ? -4.517 20.565 -10.053 1.00 73.75 76 GLN A N 1
ATOM 592 C CA . GLN A 1 76 ? -4.951 19.635 -11.086 1.00 73.75 76 GLN A CA 1
ATOM 593 C C . GLN A 1 76 ? -3.780 18.734 -11.481 1.00 73.75 76 GLN A C 1
ATOM 595 O O . GLN A 1 76 ? -2.670 19.207 -11.728 1.00 73.75 76 GLN A O 1
ATOM 600 N N . PHE A 1 77 ? -4.037 17.428 -11.580 1.00 70.06 77 PHE A N 1
ATOM 601 C CA . PHE A 1 77 ? -3.073 16.495 -12.149 1.00 70.06 77 PHE A CA 1
ATOM 602 C C . PHE A 1 77 ? -2.690 16.974 -13.556 1.00 70.06 77 PHE A C 1
ATOM 604 O O . PHE A 1 77 ? -3.521 16.972 -14.465 1.00 70.06 77 PHE A O 1
ATOM 611 N N . ARG A 1 78 ? -1.433 17.401 -13.732 1.00 64.06 78 ARG A N 1
ATOM 612 C CA . ARG A 1 78 ? -0.866 17.763 -15.038 1.00 64.06 78 ARG A CA 1
ATOM 613 C C . ARG A 1 78 ? -0.669 16.486 -15.852 1.00 64.06 78 ARG A C 1
ATOM 615 O O . ARG A 1 78 ? 0.408 15.897 -15.848 1.00 64.06 78 ARG A O 1
ATOM 622 N N . TYR A 1 79 ? -1.733 16.034 -16.509 1.00 63.28 79 TYR A N 1
ATOM 623 C CA . TYR A 1 79 ? -1.660 14.960 -17.490 1.00 63.28 79 TYR A CA 1
ATOM 624 C C . TYR A 1 79 ? -1.029 15.523 -18.766 1.00 63.28 79 TYR A C 1
ATOM 626 O O . TYR A 1 79 ? -1.565 16.444 -19.375 1.00 63.28 79 TYR A O 1
ATOM 634 N N . SER A 1 80 ? 0.158 15.033 -19.121 1.00 67.06 80 SER A N 1
ATOM 635 C CA . SER A 1 80 ? 0.811 15.403 -20.375 1.00 67.06 80 SER A CA 1
ATOM 636 C C . SER A 1 80 ? 0.203 14.557 -21.491 1.00 67.06 80 SER A C 1
ATOM 638 O O . SER A 1 80 ? 0.488 13.363 -21.579 1.00 67.06 80 SER A O 1
ATOM 640 N N . ASP A 1 81 ? -0.624 15.165 -22.345 1.00 67.38 81 ASP A N 1
ATOM 641 C CA . ASP A 1 81 ? -1.299 14.508 -23.482 1.00 67.38 81 ASP A CA 1
ATOM 642 C C . ASP A 1 81 ? -0.321 13.896 -24.511 1.00 67.38 81 ASP A C 1
ATOM 644 O O . ASP A 1 81 ? -0.713 13.156 -25.414 1.00 67.38 81 ASP A O 1
ATOM 648 N N . ASN A 1 82 ? 0.973 14.184 -24.365 1.00 65.12 82 ASN A N 1
ATOM 649 C CA . ASN A 1 82 ? 2.032 13.834 -25.308 1.00 65.12 82 ASN A CA 1
ATOM 650 C C . ASN A 1 82 ? 2.500 12.370 -25.178 1.00 65.12 82 ASN A C 1
ATOM 652 O O . ASN A 1 82 ? 3.212 11.879 -26.052 1.00 65.12 82 ASN A O 1
ATOM 656 N N . HIS A 1 83 ? 2.100 11.667 -24.112 1.00 59.81 83 HIS A N 1
ATOM 657 C CA . HIS A 1 83 ? 2.340 10.235 -23.924 1.00 59.81 83 HIS A CA 1
ATOM 658 C C . HIS A 1 83 ? 1.014 9.519 -23.619 1.00 59.81 83 HIS A C 1
ATOM 660 O O . HIS A 1 83 ? 0.681 9.319 -22.447 1.00 59.81 83 HIS A O 1
ATOM 666 N N . PRO A 1 84 ? 0.242 9.096 -24.642 1.00 68.81 84 PRO A N 1
ATOM 667 C CA . PRO A 1 84 ? -0.836 8.134 -24.420 1.00 68.81 84 PRO A CA 1
ATOM 668 C C . PRO A 1 84 ? -0.254 6.895 -23.732 1.00 68.81 84 PRO A C 1
ATOM 670 O O . PRO A 1 84 ? 0.916 6.589 -23.953 1.00 68.81 84 PRO A O 1
ATOM 673 N N . LEU A 1 85 ? -1.052 6.202 -22.910 1.00 67.94 85 LEU A N 1
ATOM 674 C CA . LEU A 1 85 ? -0.685 4.969 -22.194 1.00 67.94 85 LEU A CA 1
ATOM 675 C C . LEU A 1 85 ? 0.085 4.001 -23.114 1.00 67.94 85 LEU A C 1
ATOM 677 O O . LEU A 1 85 ? -0.504 3.193 -23.831 1.00 67.94 85 LEU A O 1
ATOM 681 N N . THR A 1 86 ? 1.410 4.128 -23.133 1.00 68.44 86 THR A N 1
ATOM 682 C CA . THR A 1 86 ? 2.270 3.451 -24.100 1.00 68.44 86 THR A CA 1
ATOM 683 C C . THR A 1 86 ? 2.659 2.127 -23.474 1.00 68.44 86 THR A C 1
ATOM 685 O O . THR A 1 86 ? 3.146 2.087 -22.345 1.00 68.44 86 THR A O 1
ATOM 688 N N . ARG A 1 87 ? 2.399 1.027 -24.186 1.00 75.12 87 ARG A N 1
ATOM 689 C CA . ARG A 1 87 ? 2.796 -0.309 -23.737 1.00 75.12 87 ARG A CA 1
ATOM 690 C C . ARG A 1 87 ? 4.316 -0.337 -23.549 1.00 75.12 87 ARG A C 1
ATOM 692 O O . ARG A 1 87 ? 5.039 0.098 -24.442 1.00 75.12 87 ARG A O 1
ATOM 699 N N . ALA A 1 88 ? 4.791 -0.891 -22.435 1.00 72.00 88 ALA A N 1
ATOM 700 C CA . ALA A 1 88 ? 6.220 -1.117 -22.231 1.00 72.00 88 ALA A CA 1
ATOM 701 C C . ALA A 1 88 ? 6.819 -1.941 -23.402 1.00 72.00 88 ALA A C 1
ATOM 703 O O . ALA A 1 88 ? 6.240 -2.974 -23.761 1.00 72.00 88 ALA A O 1
ATOM 704 N N . PRO A 1 89 ? 7.944 -1.521 -24.017 1.00 70.25 89 PRO A N 1
ATOM 705 C CA . PRO A 1 89 ? 8.591 -2.273 -25.092 1.00 70.25 89 PRO A CA 1
ATOM 706 C C . PRO A 1 89 ? 9.309 -3.502 -24.514 1.00 70.25 89 PRO A C 1
ATOM 708 O O . PRO A 1 89 ? 10.447 -3.422 -24.064 1.00 70.25 89 PRO A O 1
ATOM 711 N N . VAL A 1 90 ? 8.625 -4.652 -24.487 1.00 68.88 90 VAL A N 1
ATOM 712 C CA . VAL A 1 90 ? 9.163 -5.918 -23.939 1.00 68.88 90 VAL A CA 1
ATOM 713 C C . VAL A 1 90 ? 10.019 -6.683 -24.967 1.00 68.88 90 VAL A C 1
ATOM 715 O O . VAL A 1 90 ? 10.799 -7.556 -24.599 1.00 68.88 90 VAL A O 1
ATOM 718 N N . GLU A 1 91 ? 9.899 -6.353 -26.255 1.00 70.25 91 GLU A N 1
ATOM 719 C CA . GLU A 1 91 ? 10.470 -7.127 -27.373 1.00 70.25 91 GLU A CA 1
ATOM 720 C C . GLU A 1 91 ? 11.955 -6.851 -27.664 1.00 70.25 91 GLU A C 1
ATOM 722 O O . GLU A 1 91 ? 12.598 -7.667 -28.318 1.00 70.25 91 GLU A O 1
ATOM 727 N N . GLU A 1 92 ? 12.533 -5.764 -27.144 1.00 75.56 92 GLU A N 1
ATOM 728 C CA . GLU A 1 92 ? 13.952 -5.421 -27.362 1.00 75.56 92 GLU A CA 1
ATOM 729 C C . GLU A 1 92 ? 14.887 -5.924 -26.245 1.00 75.56 92 GLU A C 1
ATOM 731 O O . GLU A 1 92 ? 16.099 -5.699 -26.293 1.00 75.56 92 GLU A O 1
ATOM 736 N N . LEU A 1 93 ? 14.360 -6.604 -25.216 1.00 74.44 93 LEU A N 1
ATOM 737 C CA . LEU A 1 93 ? 15.165 -6.970 -24.051 1.00 74.44 93 LEU A CA 1
ATOM 738 C C . LEU A 1 93 ? 16.063 -8.196 -24.304 1.00 74.44 93 LEU A C 1
ATOM 740 O O . LEU A 1 93 ? 15.607 -9.213 -24.834 1.00 74.44 93 LEU A O 1
ATOM 744 N N . PRO A 1 94 ? 17.331 -8.164 -23.844 1.00 86.38 94 PRO A N 1
ATOM 745 C CA . PRO A 1 94 ? 18.211 -9.322 -23.905 1.00 86.38 94 PRO A CA 1
ATOM 746 C C . PRO A 1 94 ? 17.676 -10.450 -23.014 1.00 86.38 94 PRO A C 1
ATOM 748 O O . PRO A 1 94 ? 17.214 -10.210 -21.899 1.00 86.38 94 PRO A O 1
ATOM 751 N N . TRP A 1 95 ? 17.821 -11.702 -23.457 1.00 86.56 95 TRP A N 1
ATOM 752 C CA . TRP A 1 95 ? 17.277 -12.880 -22.759 1.00 86.56 95 TRP A CA 1
ATOM 753 C C . TRP A 1 95 ? 17.718 -12.998 -21.285 1.00 86.56 95 TRP A C 1
ATOM 755 O O . TRP A 1 95 ? 16.952 -13.447 -20.432 1.00 86.56 95 TRP A O 1
ATOM 765 N N . MET A 1 96 ? 18.934 -12.536 -20.966 1.00 87.88 96 MET A N 1
ATOM 766 C CA . MET A 1 96 ? 19.454 -12.484 -19.595 1.00 87.88 96 MET A CA 1
ATOM 767 C C . MET A 1 96 ? 18.641 -11.546 -18.695 1.00 87.88 96 MET A C 1
ATOM 769 O O . MET A 1 96 ? 18.395 -11.870 -17.534 1.00 87.88 96 MET A O 1
ATOM 773 N N . ALA A 1 97 ? 18.193 -10.404 -19.228 1.00 87.38 97 ALA A N 1
ATOM 774 C CA . ALA A 1 97 ? 17.348 -9.471 -18.491 1.00 87.38 97 ALA A CA 1
ATOM 775 C C . ALA A 1 97 ? 15.967 -10.077 -18.219 1.00 87.38 97 ALA A C 1
ATOM 777 O O . ALA A 1 97 ? 15.433 -9.898 -17.129 1.00 87.38 97 ALA A O 1
ATOM 778 N N . SER A 1 98 ? 15.421 -10.863 -19.152 1.00 86.44 98 SER A N 1
ATOM 779 C CA . SER A 1 98 ? 14.157 -11.579 -18.945 1.00 86.44 98 SER A CA 1
ATOM 780 C C . SER A 1 98 ? 14.249 -12.601 -17.806 1.00 86.44 98 SER A C 1
ATOM 782 O O . SER A 1 98 ? 13.345 -12.679 -16.978 1.00 86.44 98 SER A O 1
ATOM 784 N N . ILE A 1 99 ? 15.352 -13.352 -17.707 1.00 90.88 99 ILE A N 1
ATOM 785 C CA . ILE A 1 99 ? 15.565 -14.314 -16.610 1.00 90.88 99 ILE A CA 1
ATOM 786 C C . ILE A 1 99 ? 15.748 -13.597 -15.271 1.00 90.88 99 ILE A C 1
ATOM 788 O O . ILE A 1 99 ? 15.150 -13.998 -14.272 1.00 90.88 99 ILE A O 1
ATOM 792 N N . ALA A 1 100 ? 16.531 -12.516 -15.245 1.00 90.88 100 ALA A N 1
ATOM 793 C CA . ALA A 1 100 ? 16.690 -11.698 -14.046 1.00 90.88 100 ALA A CA 1
ATOM 794 C C . ALA A 1 100 ? 15.347 -11.095 -13.589 1.00 90.88 100 ALA A C 1
ATOM 796 O O . ALA A 1 100 ? 15.031 -11.121 -12.399 1.00 90.88 100 ALA A O 1
ATOM 797 N N . ALA A 1 101 ? 14.520 -10.629 -14.531 1.00 88.69 101 ALA A N 1
ATOM 798 C CA . ALA A 1 101 ? 13.183 -10.112 -14.258 1.00 88.69 101 ALA A CA 1
ATOM 799 C C . ALA A 1 101 ? 12.234 -11.193 -13.717 1.00 88.69 101 ALA A C 1
ATOM 801 O O . ALA A 1 101 ? 11.471 -10.912 -12.797 1.00 88.69 101 ALA A O 1
ATOM 802 N N . LEU A 1 102 ? 12.310 -12.435 -14.210 1.00 90.00 102 LEU A N 1
ATOM 803 C CA . LEU A 1 102 ? 11.556 -13.559 -13.641 1.00 90.00 102 LEU A CA 1
ATOM 804 C C . LEU A 1 102 ? 11.988 -13.871 -12.203 1.00 90.00 102 LEU A C 1
ATOM 806 O O . LEU A 1 102 ? 11.133 -14.098 -11.349 1.00 90.00 102 LEU A O 1
ATOM 810 N N . GLY A 1 103 ? 13.293 -13.839 -11.918 1.00 93.75 103 GLY A N 1
ATOM 811 C CA . GLY A 1 103 ? 13.814 -14.012 -10.559 1.00 93.75 103 GLY A CA 1
ATOM 812 C C . GLY A 1 103 ? 13.311 -12.927 -9.602 1.00 93.75 103 GLY A C 1
ATOM 813 O O . GLY A 1 103 ? 12.801 -13.234 -8.5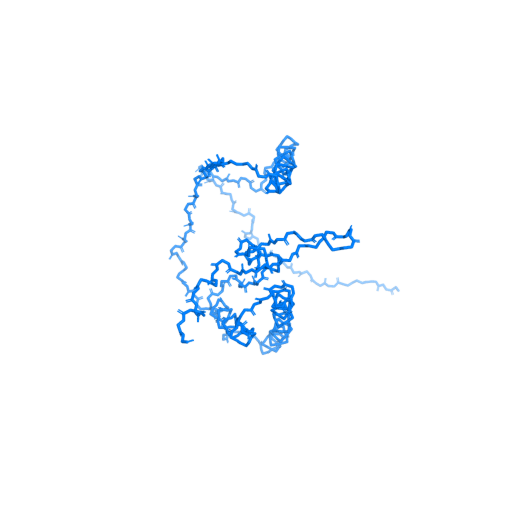23 1.00 93.75 103 GLY A O 1
ATOM 814 N N . MET A 1 104 ? 13.375 -11.662 -10.026 1.00 90.44 104 MET A N 1
ATOM 815 C CA . MET A 1 104 ? 12.826 -10.534 -9.266 1.00 90.44 104 MET A CA 1
ATOM 816 C C . MET A 1 104 ? 11.304 -10.637 -9.103 1.00 90.44 104 MET A C 1
ATOM 818 O O . MET A 1 104 ? 10.792 -10.413 -8.010 1.00 90.44 104 MET A O 1
ATOM 822 N N . GLY A 1 105 ? 10.580 -11.035 -10.152 1.00 90.44 105 GLY A N 1
ATOM 823 C CA . GLY A 1 105 ? 9.132 -11.239 -10.121 1.00 90.44 105 GLY A CA 1
ATOM 824 C C . GLY A 1 105 ? 8.707 -12.342 -9.151 1.00 90.44 105 GLY A C 1
ATOM 825 O O . GLY A 1 105 ? 7.730 -12.181 -8.423 1.00 90.44 105 GLY A O 1
ATOM 826 N N . PHE A 1 106 ? 9.471 -13.434 -9.069 1.00 92.50 106 PHE A N 1
ATOM 827 C CA . PHE A 1 106 ? 9.238 -14.489 -8.083 1.00 92.50 106 PHE A CA 1
ATOM 828 C C . PHE A 1 106 ? 9.438 -13.985 -6.647 1.00 92.50 106 PHE A C 1
ATOM 830 O O . PHE A 1 106 ? 8.582 -14.211 -5.790 1.00 92.50 106 PHE A O 1
ATOM 837 N N . ALA A 1 107 ? 10.526 -13.253 -6.387 1.00 93.88 107 ALA A N 1
ATOM 838 C CA . ALA A 1 107 ? 10.771 -12.654 -5.075 1.00 93.88 107 ALA A CA 1
ATOM 839 C C . ALA A 1 107 ? 9.661 -11.660 -4.677 1.00 93.88 107 ALA A C 1
ATOM 841 O O . ALA A 1 107 ? 9.174 -11.696 -3.547 1.00 93.88 107 ALA A O 1
ATOM 842 N N . LEU A 1 108 ? 9.201 -10.831 -5.621 1.00 90.00 108 LEU A N 1
ATOM 843 C CA . LEU A 1 108 ? 8.083 -9.898 -5.432 1.00 90.00 108 LEU A CA 1
ATOM 844 C C . LEU A 1 108 ? 6.759 -10.621 -5.147 1.00 90.00 108 LEU A C 1
ATOM 846 O O . LEU A 1 108 ? 6.000 -10.199 -4.276 1.00 90.00 108 LEU A O 1
ATOM 850 N N . SER A 1 109 ? 6.503 -11.751 -5.811 1.00 90.69 109 SER A N 1
ATOM 851 C CA . SER A 1 109 ? 5.323 -12.574 -5.530 1.00 90.69 109 SER A CA 1
ATOM 852 C C . SER A 1 109 ? 5.331 -13.138 -4.105 1.00 90.69 109 SER A C 1
ATOM 854 O O . SER A 1 109 ? 4.270 -13.227 -3.488 1.00 90.69 109 SER A O 1
ATOM 856 N N . LEU A 1 110 ? 6.497 -13.524 -3.574 1.00 90.88 110 LEU A N 1
ATOM 857 C CA . LEU A 1 110 ? 6.621 -13.993 -2.189 1.00 90.88 110 LEU A CA 1
ATOM 858 C C . LEU A 1 110 ? 6.418 -12.864 -1.177 1.00 90.88 110 LEU A C 1
ATOM 860 O O . LEU A 1 110 ? 5.781 -13.085 -0.148 1.00 90.88 110 LEU A O 1
ATOM 864 N N . LEU A 1 111 ? 6.926 -11.665 -1.476 1.00 90.81 111 LEU A N 1
ATOM 865 C CA . LEU A 1 111 ? 6.720 -10.481 -0.645 1.00 90.81 111 LEU A CA 1
ATOM 866 C C . LEU A 1 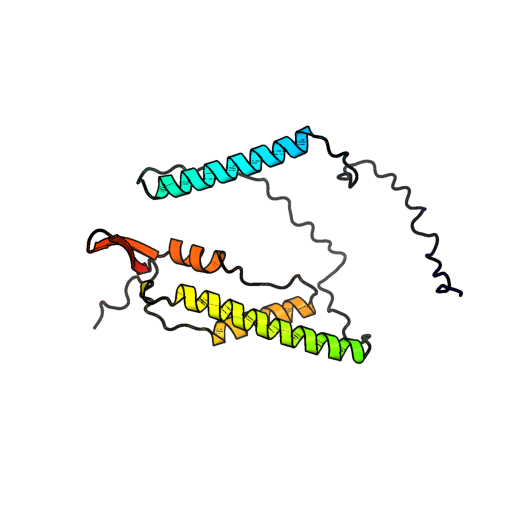111 ? 5.221 -10.183 -0.491 1.00 90.81 111 LEU A C 1
ATOM 868 O O . LEU A 1 111 ? 4.716 -10.125 0.626 1.00 90.81 111 LEU A O 1
ATOM 872 N N . PHE A 1 112 ? 4.487 -10.123 -1.607 1.00 88.50 112 PHE A N 1
ATOM 873 C CA . PHE A 1 112 ? 3.046 -9.847 -1.585 1.00 88.50 112 PHE A CA 1
ATOM 874 C C . PHE A 1 112 ? 2.248 -10.936 -0.870 1.00 88.50 112 PHE A C 1
ATOM 876 O O . PHE A 1 112 ? 1.306 -10.635 -0.140 1.00 88.50 112 PHE A O 1
ATOM 883 N N . PHE A 1 113 ? 2.645 -12.201 -1.028 1.00 89.00 113 PHE A N 1
ATOM 884 C CA . PHE A 1 113 ? 2.030 -13.297 -0.287 1.00 89.00 113 PHE A CA 1
ATOM 885 C C . PHE A 1 113 ? 2.193 -13.126 1.231 1.00 89.00 113 PHE A C 1
ATOM 887 O O . PHE A 1 113 ? 1.239 -13.339 1.978 1.00 89.00 113 PHE A O 1
ATOM 894 N N . MET A 1 114 ? 3.379 -12.728 1.702 1.00 91.12 114 MET A N 1
ATOM 895 C CA . MET A 1 114 ? 3.616 -12.518 3.132 1.00 91.12 114 MET A CA 1
ATOM 896 C C . MET A 1 114 ? 2.844 -11.318 3.679 1.00 91.12 114 MET A C 1
ATOM 898 O O . MET A 1 114 ? 2.229 -11.446 4.738 1.00 91.12 114 MET A O 1
ATOM 902 N N . ASP A 1 115 ? 2.802 -10.199 2.955 1.00 89.88 115 ASP A N 1
ATOM 903 C CA . ASP A 1 115 ? 2.088 -9.000 3.409 1.00 89.88 115 ASP A CA 1
ATOM 904 C C . ASP A 1 115 ? 0.579 -9.235 3.525 1.00 89.88 115 ASP A C 1
ATOM 906 O O . ASP A 1 115 ? -0.018 -8.915 4.557 1.00 89.88 115 ASP A O 1
ATOM 910 N N . GLN A 1 116 ? -0.026 -9.904 2.540 1.00 88.31 116 GLN A N 1
ATOM 911 C CA . GLN A 1 116 ? -1.442 -10.272 2.603 1.00 88.31 116 GLN A CA 1
ATOM 912 C C . GLN A 1 116 ? -1.731 -11.251 3.742 1.00 88.31 116 GLN A C 1
ATOM 914 O O . GLN A 1 116 ? -2.723 -11.104 4.458 1.00 88.31 116 GLN A O 1
ATOM 919 N N . ASN A 1 117 ? -0.854 -12.235 3.966 1.00 89.50 117 ASN A N 1
ATOM 920 C CA . ASN A 1 117 ? -1.019 -13.185 5.064 1.00 89.50 117 ASN A CA 1
ATOM 921 C C . ASN A 1 117 ? -0.929 -12.506 6.435 1.00 89.50 117 ASN A C 1
ATOM 923 O O . ASN A 1 117 ? -1.732 -12.822 7.314 1.00 89.50 117 ASN A O 1
ATOM 927 N N . ILE A 1 118 ? 0.005 -11.568 6.624 1.00 90.88 118 ILE A N 1
ATOM 928 C CA . ILE A 1 118 ? 0.153 -10.809 7.874 1.00 90.88 118 ILE A CA 1
ATOM 929 C C . ILE A 1 118 ? -1.055 -9.890 8.085 1.00 90.88 118 ILE A C 1
ATOM 931 O O . ILE A 1 118 ? -1.665 -9.921 9.157 1.00 90.88 118 ILE A O 1
ATOM 935 N N . SER A 1 119 ? -1.439 -9.116 7.065 1.00 87.75 119 SER A N 1
ATOM 936 C CA . SER A 1 119 ? -2.582 -8.192 7.111 1.00 87.75 119 SER A CA 1
ATOM 937 C C . SER A 1 119 ? -3.875 -8.940 7.451 1.00 87.75 119 SER A C 1
ATOM 939 O O . SER A 1 119 ? -4.592 -8.606 8.401 1.00 87.75 119 SER A O 1
ATOM 941 N N . ALA A 1 120 ? -4.139 -10.048 6.758 1.00 85.44 120 ALA A N 1
ATOM 942 C CA . ALA A 1 120 ? -5.342 -10.828 6.986 1.00 85.44 120 ALA A CA 1
ATOM 943 C C . ALA A 1 120 ? -5.288 -11.673 8.272 1.00 85.44 120 ALA A C 1
ATOM 945 O O . ALA A 1 120 ? -6.340 -11.905 8.865 1.00 85.44 120 ALA A O 1
ATOM 946 N N . ALA A 1 121 ? -4.117 -12.080 8.777 1.00 87.94 121 ALA A N 1
ATOM 947 C CA . ALA A 1 121 ? -3.996 -12.659 10.122 1.00 87.94 121 ALA A CA 1
ATOM 948 C C . ALA A 1 121 ? -4.302 -11.628 11.223 1.00 87.94 121 ALA A C 1
ATOM 950 O O . ALA A 1 121 ? -4.971 -11.957 12.203 1.00 87.94 121 ALA A O 1
ATOM 951 N N . MET A 1 122 ? -3.874 -10.373 11.044 1.00 87.25 122 MET A N 1
ATOM 952 C CA . MET A 1 122 ? -4.166 -9.279 11.974 1.00 87.25 122 MET A CA 1
ATOM 953 C C . MET A 1 122 ? -5.665 -8.960 12.013 1.00 87.25 122 MET A C 1
ATOM 955 O O . MET A 1 122 ? -6.250 -8.826 13.089 1.00 87.25 122 MET A O 1
ATOM 959 N N . VAL A 1 123 ? -6.313 -8.900 10.846 1.00 82.81 123 VAL A N 1
ATOM 960 C CA . VAL A 1 123 ? -7.761 -8.670 10.745 1.00 82.81 123 VAL A CA 1
ATOM 961 C C . VAL A 1 123 ? -8.552 -9.875 11.264 1.00 82.81 123 VAL A C 1
ATOM 963 O O . VAL A 1 123 ? -9.527 -9.682 11.991 1.00 82.81 123 VAL A O 1
ATOM 966 N N . ASN A 1 124 ? -8.109 -11.104 10.975 1.00 83.00 124 ASN A N 1
ATOM 967 C CA . ASN A 1 124 ? -8.754 -12.355 11.393 1.00 83.00 124 ASN A CA 1
ATOM 968 C C . ASN A 1 124 ? -8.410 -12.809 12.822 1.00 83.00 124 ASN A C 1
ATOM 970 O O . ASN A 1 124 ? -8.646 -13.962 13.189 1.00 83.00 124 ASN A O 1
ATOM 974 N N . ASN A 1 125 ? -7.870 -11.917 13.653 1.00 82.62 125 ASN A N 1
ATOM 975 C CA . ASN A 1 125 ? -7.646 -12.201 15.063 1.00 82.62 125 ASN A CA 1
ATOM 976 C C . ASN A 1 125 ? -8.974 -12.644 15.732 1.00 82.62 125 ASN A C 1
ATOM 978 O O . ASN A 1 125 ? -10.003 -11.999 15.515 1.00 82.62 125 ASN A O 1
ATOM 982 N N . PRO A 1 126 ? -9.014 -13.709 16.558 1.00 74.19 126 PRO A N 1
ATOM 983 C CA . PRO A 1 126 ? -10.233 -14.119 17.268 1.00 74.19 126 PRO A CA 1
ATOM 984 C C . PRO A 1 126 ? -10.883 -12.990 18.090 1.00 74.19 126 PRO A C 1
ATOM 986 O O . PRO A 1 126 ? -12.107 -12.973 18.251 1.00 74.19 126 PRO A O 1
ATOM 989 N N . CYS A 1 127 ? -10.103 -12.000 18.539 1.00 71.06 127 CYS A N 1
ATOM 990 C CA . CYS A 1 127 ? -10.604 -10.794 19.204 1.00 71.06 127 CYS A CA 1
ATOM 991 C C . CYS A 1 127 ? -11.530 -9.942 18.318 1.00 71.06 127 CYS A C 1
ATOM 993 O O . CYS A 1 127 ? -12.385 -9.226 18.842 1.00 71.06 127 CYS A O 1
ATOM 995 N N . ASN A 1 128 ? -11.393 -10.049 16.994 1.00 73.56 128 ASN A N 1
ATOM 996 C CA . ASN A 1 128 ? -12.134 -9.296 15.987 1.00 73.56 128 ASN A CA 1
ATOM 997 C C . ASN A 1 128 ? -13.492 -9.925 15.616 1.00 73.56 128 ASN A C 1
ATOM 999 O O . ASN A 1 128 ? -14.254 -9.310 14.880 1.00 73.56 128 ASN A O 1
ATOM 1003 N N . LYS A 1 129 ? -13.840 -11.128 16.108 1.00 71.62 129 LYS A N 1
ATOM 1004 C CA . LYS A 1 129 ? -15.172 -11.775 15.960 1.00 71.62 129 LYS A CA 1
ATOM 1005 C C . LYS A 1 129 ? -15.831 -11.609 14.573 1.00 71.62 129 LYS A C 1
ATOM 1007 O O . LYS A 1 129 ? -17.017 -11.274 14.456 1.00 71.62 129 LYS A O 1
ATOM 1012 N N . LEU A 1 130 ? -15.071 -11.825 13.498 1.00 70.81 130 LEU A N 1
ATOM 1013 C CA . LEU A 1 130 ? -15.567 -11.704 12.124 1.00 70.81 130 LEU A CA 1
ATOM 1014 C C . LEU A 1 130 ? -16.594 -12.803 11.809 1.00 70.81 130 LEU A C 1
ATOM 1016 O O . LEU A 1 130 ? -16.406 -13.969 12.144 1.00 70.81 130 LEU A O 1
ATOM 1020 N N . LYS A 1 131 ? -17.699 -12.436 11.143 1.00 68.50 131 LYS A N 1
ATOM 1021 C CA . LYS A 1 131 ? -18.752 -13.394 10.739 1.00 68.50 131 LYS A CA 1
ATOM 1022 C C . LYS A 1 131 ? -18.550 -14.005 9.354 1.00 68.50 131 LYS A C 1
ATOM 1024 O O . LYS A 1 131 ? -19.207 -14.992 9.035 1.00 68.50 131 LYS A O 1
ATOM 1029 N N . LYS A 1 132 ? -17.721 -13.389 8.510 1.00 75.56 132 LYS A N 1
ATOM 1030 C CA . LYS A 1 132 ? -17.352 -13.923 7.193 1.00 75.56 132 LYS A CA 1
ATOM 1031 C C . LYS A 1 132 ? -15.973 -14.558 7.296 1.00 75.56 132 LYS A C 1
ATOM 1033 O O . LYS A 1 132 ? -15.123 -14.038 8.012 1.00 75.56 132 LYS A O 1
ATOM 1038 N N . GLY A 1 133 ? -15.796 -15.677 6.595 1.00 74.62 133 GLY A N 1
ATOM 1039 C CA . GLY A 1 133 ? -14.498 -16.326 6.469 1.00 74.62 133 GLY A CA 1
ATOM 1040 C C . GLY A 1 133 ? -13.503 -15.442 5.708 1.00 74.62 133 GLY A C 1
ATOM 1041 O O . GLY A 1 133 ? -13.926 -14.554 4.959 1.00 74.62 133 GLY A O 1
ATOM 1042 N N . PRO A 1 134 ? -12.199 -15.666 5.906 1.00 79.19 134 PRO A N 1
ATOM 1043 C CA . PRO A 1 134 ? -11.163 -14.895 5.239 1.00 79.19 134 PRO A CA 1
ATOM 1044 C C . PRO A 1 134 ? -11.103 -15.226 3.738 1.00 79.19 134 PRO A C 1
ATOM 1046 O O . PRO A 1 134 ? -11.415 -16.343 3.326 1.00 79.19 134 PRO A O 1
ATOM 1049 N N . ALA A 1 135 ? -10.695 -14.257 2.918 1.00 82.69 135 ALA A N 1
ATOM 1050 C CA . ALA A 1 135 ? -10.675 -14.368 1.456 1.00 82.69 135 ALA A CA 1
ATOM 1051 C C . ALA A 1 135 ? -9.265 -14.164 0.867 1.00 82.69 135 ALA A C 1
ATOM 1053 O O . ALA A 1 135 ? -9.098 -13.411 -0.088 1.00 82.69 135 ALA A O 1
ATOM 1054 N N . TYR A 1 136 ? -8.261 -14.859 1.418 1.00 84.56 136 TYR A N 1
ATOM 1055 C CA . TYR A 1 136 ? -6.843 -14.713 1.041 1.00 84.56 136 TYR A CA 1
ATOM 1056 C C . TYR A 1 136 ? -6.586 -14.899 -0.465 1.00 84.56 136 TYR A C 1
ATOM 1058 O O . TYR A 1 136 ? -5.876 -14.122 -1.089 1.00 84.56 136 TYR A O 1
ATOM 1066 N N . HIS A 1 137 ? -7.198 -15.917 -1.079 1.00 89.56 137 HIS A N 1
ATOM 1067 C CA . HIS A 1 137 ? -6.953 -16.232 -2.491 1.00 89.56 137 HIS A CA 1
ATOM 1068 C C . HIS A 1 137 ? -7.522 -15.189 -3.455 1.00 89.56 137 HIS A C 1
ATOM 1070 O O . HIS A 1 137 ? -6.933 -14.930 -4.502 1.00 89.56 137 HIS A O 1
ATOM 1076 N N . LEU A 1 138 ? -8.679 -14.613 -3.116 1.00 89.50 138 LEU A N 1
ATOM 1077 C CA . LEU A 1 138 ? -9.314 -13.598 -3.952 1.00 89.50 138 LEU A CA 1
ATOM 1078 C C . LEU A 1 138 ? -8.503 -12.303 -3.913 1.00 89.50 138 LEU A C 1
ATOM 1080 O O . LEU A 1 138 ? -8.327 -11.672 -4.950 1.00 89.50 138 LEU A O 1
ATOM 1084 N N . ASP A 1 139 ? -7.974 -11.954 -2.743 1.00 88.12 139 ASP A N 1
ATOM 1085 C CA . ASP A 1 139 ? -7.140 -10.770 -2.561 1.00 88.12 139 ASP A CA 1
ATOM 1086 C C . ASP A 1 139 ? -5.822 -10.866 -3.351 1.00 88.12 139 ASP A C 1
ATOM 1088 O O . ASP A 1 139 ? -5.485 -9.964 -4.121 1.00 88.12 139 ASP A O 1
ATOM 1092 N N . LEU A 1 140 ? -5.1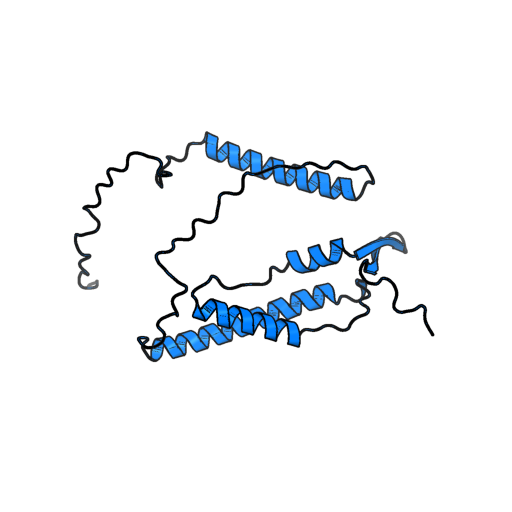40 -12.016 -3.291 1.00 88.00 140 LEU A N 1
ATOM 1093 C CA . LEU A 1 140 ? -3.924 -12.263 -4.077 1.00 88.00 140 LEU A CA 1
ATOM 1094 C C . LEU A 1 140 ? -4.179 -12.198 -5.586 1.00 88.00 140 LEU A C 1
ATOM 1096 O O . LEU A 1 140 ? -3.391 -11.617 -6.334 1.00 88.00 140 LEU A O 1
ATOM 1100 N N . PHE A 1 141 ? -5.294 -12.776 -6.041 1.00 90.38 141 PHE A N 1
ATOM 1101 C CA . PHE A 1 141 ? -5.661 -12.761 -7.453 1.00 90.38 141 PHE A CA 1
ATOM 1102 C C . PHE A 1 141 ? -5.915 -11.336 -7.957 1.00 90.38 141 PHE A C 1
ATOM 1104 O O . PHE A 1 141 ? -5.397 -10.955 -9.006 1.00 90.38 141 PHE A O 1
ATOM 1111 N N . VAL A 1 142 ? -6.666 -10.527 -7.204 1.00 90.69 142 VAL A N 1
ATOM 1112 C CA . VAL A 1 142 ? -6.979 -9.144 -7.591 1.00 90.69 142 VAL A CA 1
ATOM 1113 C C . VAL A 1 142 ? -5.716 -8.283 -7.628 1.00 90.69 142 VAL A C 1
ATOM 1115 O O . VAL A 1 142 ? -5.494 -7.584 -8.617 1.00 90.69 142 VAL A O 1
ATOM 1118 N N . VAL A 1 143 ? -4.854 -8.367 -6.610 1.00 89.12 143 VAL A N 1
ATOM 1119 C CA . VAL A 1 143 ? -3.591 -7.609 -6.564 1.00 89.12 143 VAL A CA 1
ATOM 1120 C C . VAL A 1 143 ? -2.647 -8.017 -7.696 1.00 89.12 143 VAL A C 1
ATOM 1122 O O . VAL A 1 143 ? -2.021 -7.150 -8.308 1.00 89.12 143 VAL A O 1
ATOM 1125 N N . GLY A 1 144 ? -2.572 -9.309 -8.027 1.00 89.94 144 GLY A N 1
ATOM 1126 C CA . GLY A 1 144 ? -1.782 -9.799 -9.159 1.00 89.94 144 GLY A CA 1
ATOM 1127 C C . GLY A 1 144 ? -2.289 -9.277 -10.505 1.00 89.94 144 GLY A C 1
ATOM 1128 O O . GLY A 1 144 ? -1.500 -8.804 -11.321 1.00 89.94 144 GLY A O 1
ATOM 1129 N N . VAL A 1 145 ? -3.608 -9.294 -10.720 1.00 91.94 145 VAL A N 1
ATOM 1130 C CA . VAL A 1 145 ? -4.232 -8.762 -11.941 1.00 91.94 145 VAL A CA 1
ATOM 1131 C C . VAL A 1 145 ? -3.973 -7.259 -12.077 1.00 91.94 145 VAL A C 1
ATOM 1133 O O . VAL A 1 145 ? -3.530 -6.812 -13.133 1.00 91.94 145 VAL A O 1
ATOM 1136 N N . VAL A 1 146 ? -4.189 -6.482 -11.011 1.00 91.69 146 VAL A N 1
ATOM 1137 C CA . VAL A 1 146 ? -3.958 -5.028 -11.009 1.00 91.69 146 VAL A CA 1
ATOM 1138 C C . VAL A 1 146 ? -2.488 -4.715 -11.289 1.00 91.69 146 VAL A C 1
ATOM 1140 O O . VAL A 1 146 ? -2.199 -3.968 -12.220 1.00 91.69 146 VAL A O 1
ATOM 1143 N N . ASN A 1 147 ? -1.546 -5.328 -10.570 1.00 90.00 147 ASN A N 1
ATOM 1144 C CA . ASN A 1 147 ? -0.119 -5.081 -10.795 1.00 90.00 147 ASN A CA 1
ATOM 1145 C C . ASN A 1 147 ? 0.360 -5.546 -12.179 1.00 90.00 147 ASN A C 1
ATOM 1147 O O . ASN A 1 147 ? 1.193 -4.876 -12.786 1.00 90.00 147 ASN A O 1
ATOM 1151 N N . GLY A 1 148 ? -0.214 -6.621 -12.729 1.00 89.06 148 GLY A N 1
ATOM 1152 C CA . GLY A 1 148 ? 0.022 -7.027 -14.115 1.00 89.06 148 GLY A CA 1
ATOM 1153 C C . GLY A 1 148 ? -0.393 -5.945 -15.116 1.00 89.06 148 GLY A C 1
ATOM 1154 O O . GLY A 1 148 ? 0.386 -5.592 -16.000 1.00 89.06 148 GLY A O 1
ATOM 1155 N N . PHE A 1 149 ? -1.580 -5.354 -14.945 1.00 89.12 149 PHE A N 1
ATOM 1156 C CA . PHE A 1 149 ? -2.021 -4.232 -15.777 1.00 89.12 149 PHE A CA 1
ATOM 1157 C C . PHE A 1 149 ? -1.129 -2.997 -15.611 1.00 89.12 149 PHE A C 1
ATOM 1159 O O . PHE A 1 149 ? -0.733 -2.401 -16.609 1.00 89.12 149 PHE A O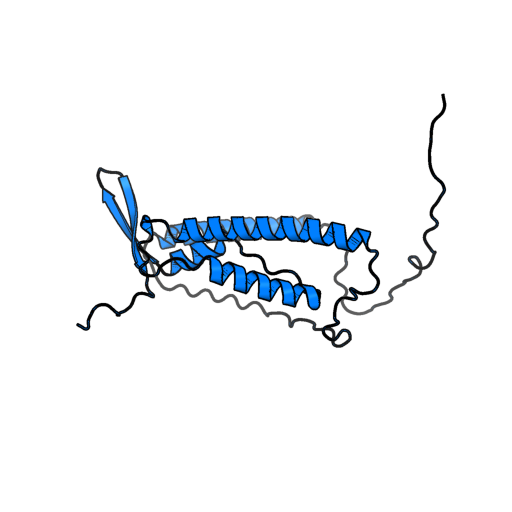 1
ATOM 1166 N N . LEU A 1 150 ? -0.768 -2.628 -14.381 1.00 88.25 150 LEU A N 1
ATOM 1167 C CA . LEU A 1 150 ? 0.082 -1.462 -14.122 1.00 88.25 150 LEU A CA 1
ATOM 1168 C C . LEU A 1 150 ? 1.482 -1.638 -14.725 1.00 88.25 150 LEU A C 1
ATOM 1170 O O . LEU A 1 150 ? 2.013 -0.698 -15.314 1.00 88.25 150 LEU A O 1
ATOM 1174 N N . SER A 1 151 ? 2.034 -2.854 -14.680 1.00 86.44 151 SER A N 1
ATOM 1175 C CA . SER A 1 151 ? 3.319 -3.181 -15.301 1.00 86.44 151 SER A CA 1
ATOM 1176 C C . SER A 1 151 ? 3.298 -3.066 -16.830 1.00 86.44 151 SER A C 1
ATOM 1178 O O . SER A 1 151 ? 4.319 -2.708 -17.412 1.00 86.44 151 SER A O 1
ATOM 1180 N N . LEU A 1 152 ? 2.169 -3.346 -17.494 1.00 85.25 152 LEU A N 1
ATOM 1181 C CA . LEU A 1 152 ? 2.045 -3.193 -18.953 1.00 85.25 152 LEU A CA 1
ATOM 1182 C C . LEU A 1 152 ? 2.030 -1.723 -19.391 1.00 85.25 152 LEU A C 1
ATOM 1184 O O . LEU A 1 152 ? 2.512 -1.410 -20.480 1.00 85.25 152 LEU A O 1
ATOM 1188 N N . TYR A 1 153 ? 1.494 -0.843 -18.542 1.00 83.75 153 TYR A N 1
ATOM 1189 C CA . TYR A 1 153 ? 1.378 0.597 -18.792 1.00 83.75 153 TYR A CA 1
ATOM 1190 C C . TYR A 1 153 ? 2.482 1.433 -18.125 1.00 83.75 153 TYR A C 1
ATOM 1192 O O . TYR A 1 153 ? 2.438 2.658 -18.195 1.00 83.75 153 TYR A O 1
ATOM 1200 N N . GLY A 1 154 ? 3.456 0.795 -17.465 1.00 76.69 154 GLY A N 1
ATOM 1201 C CA . GLY A 1 154 ? 4.559 1.483 -16.783 1.00 76.69 154 GLY A CA 1
ATOM 1202 C C . GLY A 1 154 ? 4.125 2.355 -15.598 1.00 76.69 154 GLY A C 1
ATOM 1203 O O . GLY A 1 154 ? 4.850 3.268 -15.212 1.00 76.69 154 GLY A O 1
ATOM 1204 N N . LEU A 1 155 ? 2.943 2.100 -15.031 1.00 82.50 155 LEU A N 1
ATOM 1205 C CA . LEU A 1 155 ? 2.420 2.828 -13.876 1.00 82.50 155 LEU A CA 1
ATOM 1206 C C . LEU A 1 155 ? 3.042 2.290 -12.572 1.00 82.50 155 LEU A C 1
ATOM 1208 O O . LEU A 1 155 ? 3.366 1.101 -12.494 1.00 82.50 155 LEU A O 1
ATOM 1212 N N . PRO A 1 156 ? 3.212 3.137 -11.536 1.00 83.69 156 PRO A N 1
ATOM 1213 C CA . PRO A 1 156 ? 3.805 2.722 -10.267 1.00 83.69 156 PRO A CA 1
ATOM 1214 C C . PRO A 1 156 ? 2.954 1.639 -9.613 1.00 83.69 156 PRO A C 1
ATOM 1216 O O . PRO A 1 156 ? 1.741 1.787 -9.516 1.00 83.69 156 PRO A O 1
ATOM 1219 N N . TRP A 1 157 ? 3.588 0.559 -9.167 1.00 83.81 157 TRP A N 1
ATOM 1220 C CA . TRP A 1 157 ? 2.894 -0.622 -8.663 1.00 83.81 157 TRP A CA 1
ATOM 1221 C C . TRP A 1 157 ? 2.071 -0.311 -7.409 1.00 83.81 157 TRP A C 1
ATOM 1223 O O . TRP A 1 157 ? 2.469 0.491 -6.563 1.00 83.81 157 TRP A O 1
ATOM 1233 N N . MET A 1 158 ? 0.925 -0.978 -7.282 1.00 83.00 158 MET A N 1
ATOM 1234 C CA . MET A 1 158 ? 0.038 -0.853 -6.129 1.00 83.00 158 MET A CA 1
ATOM 1235 C C . MET A 1 158 ? 0.440 -1.874 -5.066 1.00 83.00 158 MET A C 1
ATOM 1237 O O . MET A 1 158 ? 0.395 -3.084 -5.306 1.00 83.00 158 MET A O 1
ATOM 1241 N N . HIS A 1 159 ? 0.800 -1.378 -3.884 1.00 82.44 159 HIS A N 1
ATOM 1242 C CA . HIS A 1 159 ? 1.186 -2.188 -2.733 1.00 82.44 159 HIS A CA 1
ATOM 1243 C C . HIS A 1 159 ? 0.269 -1.921 -1.535 1.00 82.44 159 HIS A C 1
ATOM 1245 O O . HIS A 1 159 ? -0.156 -0.787 -1.306 1.00 82.44 159 HIS A O 1
ATOM 1251 N N . GLU A 1 160 ? -0.043 -2.970 -0.774 1.00 78.88 160 GLU A N 1
ATOM 1252 C CA . GLU A 1 160 ? -0.871 -2.858 0.424 1.00 78.88 160 GLU A CA 1
ATOM 1253 C C . GLU A 1 160 ? -0.050 -2.288 1.588 1.00 78.88 160 GLU A C 1
ATOM 1255 O O . GLU A 1 160 ? 1.059 -2.728 1.867 1.00 78.88 160 GLU A O 1
ATOM 1260 N N . VAL A 1 161 ? -0.595 -1.298 2.295 1.00 82.50 161 VAL A N 1
ATOM 1261 C CA . VAL A 1 161 ? 0.087 -0.658 3.424 1.00 82.50 161 VAL A CA 1
ATOM 1262 C C . VAL A 1 161 ? -0.451 -1.244 4.727 1.00 82.50 161 VAL A C 1
ATOM 1264 O O . VAL A 1 161 ? -1.572 -0.938 5.138 1.00 82.50 161 VAL A O 1
ATOM 1267 N N . LEU A 1 162 ? 0.373 -2.062 5.394 1.00 84.88 162 LEU A N 1
ATOM 1268 C CA . LEU A 1 162 ? 0.021 -2.822 6.601 1.00 84.88 162 LEU A CA 1
ATOM 1269 C C . LEU A 1 162 ? -0.696 -2.036 7.716 1.00 84.88 162 LEU A C 1
ATOM 1271 O O . LEU A 1 162 ? -1.599 -2.615 8.305 1.00 84.88 162 LEU A O 1
ATOM 1275 N N . PRO A 1 163 ? -0.373 -0.770 8.055 1.00 83.00 163 PRO A N 1
ATOM 1276 C CA . PRO A 1 163 ? -1.140 -0.042 9.073 1.00 83.00 163 PRO A CA 1
ATOM 1277 C C . PRO A 1 163 ? -2.502 0.469 8.579 1.00 83.00 163 PRO A C 1
ATOM 1279 O O . PRO A 1 163 ? -3.393 0.698 9.394 1.00 83.00 163 PRO A O 1
ATOM 1282 N N . HIS A 1 164 ? -2.700 0.647 7.270 1.00 85.62 164 HIS A N 1
ATOM 1283 C CA . HIS A 1 164 ? -3.917 1.252 6.725 1.00 85.62 164 HIS A CA 1
ATOM 1284 C C . HIS A 1 164 ? -5.117 0.296 6.786 1.00 85.62 164 HIS A C 1
ATOM 1286 O O . HIS A 1 164 ? -6.184 0.674 7.270 1.00 85.62 164 HIS A O 1
ATOM 1292 N N . SER A 1 165 ? -4.940 -0.955 6.354 1.00 85.69 165 SER A N 1
ATOM 1293 C CA . SER A 1 165 ? -5.987 -1.986 6.357 1.00 85.69 165 SER A CA 1
ATOM 1294 C C . SER A 1 165 ? -6.604 -2.249 7.750 1.00 85.69 165 SER A C 1
ATOM 1296 O O . SER A 1 165 ? -7.826 -2.123 7.888 1.00 85.69 165 SER A O 1
ATOM 1298 N N . PRO A 1 166 ? -5.828 -2.549 8.815 1.00 83.50 166 PRO A N 1
ATOM 1299 C CA . PRO A 1 166 ? -6.360 -2.786 10.154 1.00 83.50 166 PRO A CA 1
ATOM 1300 C C . PRO A 1 166 ? -6.900 -1.512 10.802 1.00 83.50 166 PRO A C 1
ATOM 1302 O O . PRO A 1 166 ? -7.875 -1.605 11.539 1.00 83.50 166 PRO A O 1
ATOM 1305 N N . LEU A 1 167 ? -6.337 -0.332 10.516 1.00 84.69 167 LEU A N 1
ATOM 1306 C CA . LEU A 1 167 ? -6.861 0.935 11.032 1.00 84.69 167 LEU A CA 1
ATOM 1307 C C . LEU A 1 167 ? -8.234 1.254 10.430 1.00 84.69 167 LEU A C 1
ATOM 1309 O O . LEU A 1 167 ? -9.169 1.601 11.154 1.00 84.69 167 LEU A O 1
ATOM 1313 N N . HIS A 1 168 ? -8.372 1.087 9.113 1.00 83.81 168 HIS A N 1
ATOM 1314 C CA . HIS A 1 168 ? -9.642 1.270 8.422 1.00 83.81 168 HIS A CA 1
ATOM 1315 C C . HIS A 1 168 ? -10.694 0.298 8.954 1.00 83.81 168 HIS A C 1
ATOM 1317 O O . HIS A 1 168 ? -11.803 0.707 9.294 1.00 83.81 168 HIS A O 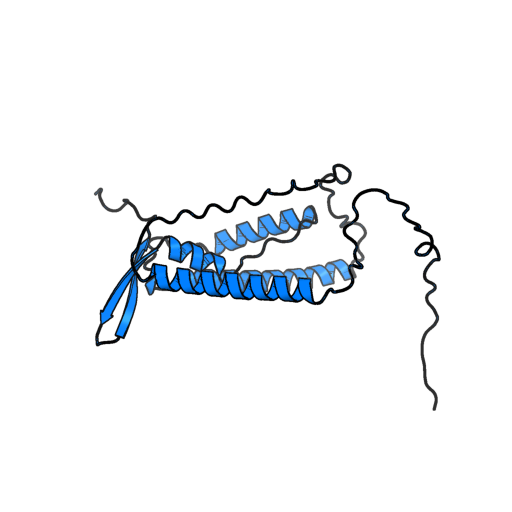1
ATOM 1323 N N . VAL A 1 169 ? -10.324 -0.973 9.111 1.00 82.12 169 VAL A N 1
ATOM 1324 C CA . VAL A 1 169 ? -11.186 -1.971 9.733 1.00 82.12 169 VAL A CA 1
ATOM 1325 C C . VAL A 1 169 ? -11.540 -1.533 11.161 1.00 82.12 169 VAL A C 1
ATOM 1327 O O . VAL A 1 169 ? -12.718 -1.352 11.437 1.00 82.12 169 VAL A O 1
ATOM 1330 N N . HIS A 1 170 ? -10.580 -1.229 12.035 1.00 81.94 170 HIS A N 1
ATOM 1331 C CA . HIS A 1 170 ? -10.821 -0.810 13.423 1.00 81.94 170 HIS A CA 1
ATOM 1332 C C . HIS A 1 170 ? -11.771 0.398 13.544 1.00 81.94 170 HIS A C 1
ATOM 1334 O O . HIS A 1 170 ? -12.636 0.396 14.415 1.00 81.94 170 HIS A O 1
ATOM 1340 N N . SER A 1 171 ? -11.722 1.363 12.616 1.00 81.44 171 SER A N 1
ATOM 1341 C CA . SER A 1 171 ? -12.675 2.490 12.567 1.00 81.44 171 SER A CA 1
ATOM 1342 C C . SER A 1 171 ? -14.139 2.078 12.313 1.00 81.44 171 SER A C 1
ATOM 1344 O O . SER A 1 171 ? -15.075 2.797 12.671 1.00 81.44 171 SER A O 1
ATOM 1346 N N . LEU A 1 172 ? -14.354 0.899 11.719 1.00 80.00 172 LEU A N 1
ATOM 1347 C CA . LEU A 1 172 ? -15.660 0.287 11.465 1.00 80.00 172 LEU A CA 1
ATOM 1348 C C . LEU A 1 172 ? -16.078 -0.705 12.566 1.00 80.00 172 LEU A C 1
ATOM 1350 O O . LEU A 1 172 ? -17.211 -1.205 12.532 1.00 80.00 172 LEU A O 1
ATOM 1354 N N . ALA A 1 173 ? -15.200 -1.022 13.521 1.00 78.06 173 ALA A N 1
ATOM 1355 C CA . ALA A 1 173 ? -15.518 -1.876 14.662 1.00 78.06 173 ALA A CA 1
ATOM 1356 C C . ALA A 1 173 ? -16.249 -1.085 15.753 1.00 78.06 173 ALA A C 1
ATOM 1358 O O . ALA A 1 173 ? -15.946 0.079 15.999 1.00 78.06 173 ALA A O 1
ATOM 1359 N N . ASP A 1 174 ? -17.191 -1.728 16.443 1.00 75.75 174 ASP A N 1
ATOM 1360 C CA . ASP A 1 174 ? -17.644 -1.261 17.754 1.00 75.75 174 ASP A CA 1
ATOM 1361 C C . ASP A 1 174 ? -16.825 -1.989 18.827 1.00 75.75 174 ASP A C 1
ATOM 1363 O O . ASP A 1 174 ? -16.902 -3.223 18.935 1.00 75.75 174 ASP A O 1
ATOM 1367 N N . VAL A 1 175 ? -15.986 -1.251 19.556 1.00 75.38 175 VAL A N 1
ATOM 1368 C CA . VAL A 1 175 ? -15.070 -1.807 20.558 1.00 75.38 175 VAL A CA 1
ATOM 1369 C C . VAL A 1 175 ? -15.555 -1.436 21.948 1.00 75.38 175 VAL A C 1
ATOM 1371 O O . VAL A 1 175 ? -15.855 -0.278 22.225 1.00 75.38 175 VAL A O 1
ATOM 1374 N N . GLU A 1 176 ? -15.657 -2.435 22.822 1.00 69.38 176 GLU A N 1
ATOM 1375 C CA . GLU A 1 176 ? -16.051 -2.229 24.207 1.00 69.38 176 GLU A CA 1
ATOM 1376 C C . GLU A 1 176 ? -14.929 -2.625 25.148 1.00 69.38 176 GLU A C 1
ATOM 1378 O O . GLU A 1 176 ? -14.383 -3.728 25.082 1.00 69.38 176 GLU A O 1
ATOM 1383 N N . GLU A 1 177 ? -14.626 -1.714 26.059 1.00 72.00 177 GLU A N 1
ATOM 1384 C CA . GLU A 1 177 ? -13.673 -1.936 27.126 1.00 72.00 177 GLU A CA 1
ATOM 1385 C C . GLU A 1 177 ? -14.333 -2.785 28.224 1.00 72.00 177 GLU A C 1
ATOM 1387 O O . GLU A 1 177 ? -15.372 -2.427 28.790 1.00 72.00 177 GLU A O 1
ATOM 1392 N N . ARG A 1 178 ? -13.764 -3.960 28.496 1.00 66.44 178 ARG A N 1
ATOM 1393 C CA . ARG A 1 178 ? -14.159 -4.841 29.598 1.00 66.44 178 ARG A CA 1
ATOM 1394 C C . ARG A 1 178 ? -12.992 -4.953 30.562 1.00 66.44 178 ARG A C 1
ATOM 1396 O O . ARG A 1 178 ? -11.891 -5.320 30.163 1.00 66.44 178 ARG A O 1
ATOM 1403 N N . VAL A 1 179 ? -13.247 -4.654 31.832 1.00 73.75 179 VAL A N 1
ATOM 1404 C CA . VAL A 1 179 ? -12.272 -4.874 32.901 1.00 73.75 179 VAL A CA 1
ATOM 1405 C C . VAL A 1 179 ? -12.539 -6.246 33.503 1.00 73.75 179 VAL A C 1
ATOM 1407 O O . VAL A 1 179 ? -13.509 -6.428 34.234 1.00 73.75 179 VAL A O 1
ATOM 1410 N N . GLU A 1 180 ? -11.687 -7.211 33.180 1.00 71.38 180 GLU A N 1
ATOM 1411 C CA . GLU A 1 180 ? -11.710 -8.556 33.759 1.00 71.38 180 GLU A CA 1
ATOM 1412 C C . GLU A 1 180 ? -10.481 -8.671 34.672 1.00 71.38 180 GLU A C 1
ATOM 1414 O O . GLU A 1 180 ? -9.367 -8.360 34.260 1.00 71.38 180 GLU A O 1
ATOM 1419 N N . GLN A 1 181 ? -10.671 -9.055 35.940 1.00 70.50 181 GLN A N 1
ATOM 1420 C CA . GLN A 1 181 ? -9.574 -9.278 36.905 1.00 70.50 181 GLN A CA 1
ATOM 1421 C C . GLN A 1 181 ? -8.600 -8.089 37.091 1.00 70.50 181 GLN A C 1
ATOM 1423 O O . GLN A 1 181 ? -7.429 -8.271 37.415 1.00 70.50 181 GLN A O 1
ATOM 1428 N N . GLY A 1 182 ? -9.079 -6.854 36.903 1.00 75.69 182 GLY A N 1
ATOM 1429 C CA . GLY A 1 182 ? -8.266 -5.639 37.036 1.00 75.69 182 GLY A CA 1
ATOM 1430 C C . GLY A 1 182 ? -7.388 -5.323 35.822 1.00 75.69 182 GLY A C 1
ATOM 1431 O O . GLY A 1 182 ? -6.576 -4.406 35.896 1.00 75.69 182 GLY A O 1
ATOM 1432 N N . HIS A 1 183 ? -7.525 -6.057 34.714 1.00 65.19 183 HIS A N 1
ATOM 1433 C CA . HIS A 1 183 ? -6.895 -5.735 33.434 1.00 65.19 183 HIS A CA 1
ATOM 1434 C C . HIS A 1 183 ? -7.949 -5.233 32.449 1.00 65.19 183 HIS A C 1
ATOM 1436 O O . HIS A 1 183 ? -9.052 -5.773 32.344 1.00 65.19 183 HIS A O 1
ATOM 1442 N N . VAL A 1 184 ? -7.605 -4.152 31.756 1.00 72.94 184 VAL A N 1
ATOM 1443 C CA . VAL A 1 184 ? -8.450 -3.509 30.755 1.00 72.94 184 VAL A CA 1
ATOM 1444 C C . VAL A 1 184 ? -8.260 -4.231 29.423 1.00 72.94 184 VAL A C 1
ATOM 1446 O O . VAL A 1 184 ? -7.181 -4.167 28.837 1.00 72.94 184 VAL A O 1
ATOM 1449 N N . TYR A 1 185 ? -9.302 -4.898 28.931 1.00 70.31 185 TYR A N 1
ATOM 1450 C CA . TYR A 1 185 ? -9.308 -5.532 27.615 1.00 70.31 185 TYR A CA 1
ATOM 1451 C C . TYR A 1 185 ? -10.251 -4.778 26.677 1.00 70.31 185 TYR A C 1
ATOM 1453 O O . TYR A 1 185 ? -11.439 -4.625 26.965 1.00 70.31 185 TYR A O 1
ATOM 1461 N N . GLU A 1 186 ? -9.742 -4.334 25.528 1.00 68.12 186 GLU A N 1
ATOM 1462 C CA . GLU A 1 186 ? -10.582 -3.851 24.429 1.00 68.12 186 GLU A CA 1
ATOM 1463 C C . GLU A 1 186 ? -11.091 -5.058 23.639 1.00 68.12 186 GLU A C 1
ATOM 1465 O O . GLU A 1 186 ? -10.319 -5.773 22.999 1.00 68.12 186 GLU A O 1
ATOM 1470 N N . ILE A 1 187 ? -12.396 -5.321 23.704 1.00 68.88 187 ILE A N 1
ATOM 1471 C CA . ILE A 1 187 ? -13.017 -6.441 22.999 1.00 68.88 187 ILE A CA 1
ATOM 1472 C C . ILE A 1 187 ? -13.931 -5.872 21.922 1.00 68.88 187 ILE A C 1
ATOM 1474 O O . ILE A 1 187 ? -14.918 -5.197 22.222 1.00 68.88 187 ILE A O 1
ATOM 1478 N N . SER A 1 188 ? -13.656 -6.186 20.655 1.00 67.19 188 SER A N 1
ATOM 1479 C CA . SER A 1 188 ? -14.587 -5.839 19.581 1.00 67.19 188 SER A CA 1
ATOM 1480 C C . SER A 1 188 ? -15.892 -6.631 19.764 1.00 67.19 188 SER A C 1
ATOM 1482 O O . SER A 1 188 ? -15.897 -7.858 19.944 1.00 67.19 188 SER A O 1
ATOM 1484 N N . LYS A 1 189 ? -17.029 -5.933 19.810 1.00 64.56 189 LYS A N 1
ATOM 1485 C CA . LYS A 1 189 ? -18.338 -6.569 20.002 1.00 64.56 189 LYS A CA 1
ATOM 1486 C C . LYS A 1 189 ? -18.953 -6.997 18.686 1.00 64.56 189 LYS A C 1
ATOM 1488 O O . LYS A 1 189 ? -19.464 -8.112 18.589 1.00 64.56 189 LYS A O 1
ATOM 1493 N N . GLN A 1 190 ? -18.951 -6.094 17.710 1.00 63.44 190 GLN A N 1
ATOM 1494 C CA . GLN A 1 190 ? -19.694 -6.262 16.472 1.00 63.44 190 GLN A CA 1
ATOM 1495 C C . GLN A 1 190 ? -19.218 -5.242 15.428 1.00 63.44 190 GLN A C 1
ATOM 1497 O O . GLN A 1 190 ? -19.141 -4.048 15.697 1.00 63.44 190 GLN A O 1
ATOM 1502 N N . TRP A 1 191 ? -18.955 -5.698 14.205 1.00 66.44 191 TRP A N 1
ATOM 1503 C CA . TRP A 1 191 ? -18.662 -4.811 13.076 1.00 66.44 191 TRP A CA 1
ATOM 1504 C C . TRP A 1 191 ? -19.884 -3.971 12.715 1.00 66.44 191 TRP A C 1
ATOM 1506 O O . TRP A 1 191 ? -20.976 -4.526 12.546 1.00 66.44 191 TRP A O 1
ATOM 1516 N N . ARG A 1 192 ? -19.704 -2.661 12.508 1.00 61.31 192 ARG A N 1
ATOM 1517 C CA . ARG A 1 192 ? -20.773 -1.727 12.109 1.00 61.31 192 ARG A CA 1
ATOM 1518 C C . ARG A 1 192 ? -21.460 -2.146 10.806 1.00 61.31 192 ARG A C 1
ATOM 1520 O O . ARG A 1 192 ? -22.654 -1.926 10.637 1.00 61.31 192 ARG A O 1
ATOM 1527 N N . PHE A 1 193 ? -20.741 -2.848 9.927 1.00 55.19 193 PHE A N 1
ATOM 1528 C CA . PHE A 1 193 ? -21.286 -3.406 8.684 1.00 55.19 193 PHE A CA 1
ATOM 1529 C C . PHE A 1 193 ? -22.022 -4.746 8.849 1.00 55.19 193 PHE A C 1
ATOM 1531 O O . PHE A 1 193 ? -22.590 -5.280 7.899 1.00 55.19 193 PHE A O 1
ATOM 1538 N N . CYS A 1 194 ? -22.064 -5.312 10.054 1.00 52.25 194 CYS A N 1
ATOM 1539 C CA . CYS A 1 194 ? -22.844 -6.507 10.337 1.00 52.25 194 CYS A CA 1
ATOM 1540 C C . CYS A 1 194 ? -24.246 -6.139 10.862 1.00 52.25 194 CYS A C 1
ATOM 1542 O O . CYS A 1 194 ? -24.702 -6.647 11.892 1.00 52.25 194 CYS A O 1
ATOM 1544 N N . ILE A 1 195 ? -24.950 -5.276 10.127 1.00 48.97 195 ILE A N 1
ATOM 1545 C CA . ILE A 1 195 ? -26.380 -5.026 10.317 1.00 48.97 195 ILE A CA 1
ATOM 1546 C C . ILE A 1 195 ? -27.174 -6.134 9.597 1.00 48.97 195 ILE A C 1
ATOM 1548 O O . ILE A 1 195 ? -27.153 -6.267 8.379 1.00 48.97 195 ILE A O 1
ATOM 1552 N N . ASN A 1 196 ? -27.883 -6.938 10.395 1.00 46.19 196 ASN A N 1
ATOM 1553 C CA . ASN A 1 196 ? -29.089 -7.702 10.039 1.00 46.19 196 ASN A CA 1
ATOM 1554 C C . ASN A 1 196 ? -29.041 -8.768 8.923 1.00 46.19 196 ASN A C 1
ATOM 1556 O O . ASN A 1 196 ? -29.709 -8.652 7.901 1.00 46.19 196 ASN A O 1
ATOM 1560 N N . ARG A 1 197 ? -28.432 -9.929 9.204 1.00 49.94 197 ARG A N 1
ATOM 1561 C CA . ARG A 1 197 ? -28.786 -11.208 8.533 1.00 49.94 197 ARG A CA 1
ATOM 1562 C C . ARG A 1 197 ? -29.149 -12.356 9.494 1.00 49.94 197 ARG A C 1
ATOM 1564 O O . ARG A 1 197 ? -29.247 -13.495 9.061 1.00 49.94 197 ARG A O 1
ATOM 1571 N N . LYS A 1 198 ? -29.360 -12.088 10.792 1.00 46.50 198 LYS A N 1
ATOM 1572 C CA . LYS A 1 198 ? -29.753 -13.103 11.803 1.00 46.50 198 LYS A CA 1
ATOM 1573 C C . LYS A 1 198 ? -31.022 -12.726 12.593 1.00 46.50 198 LYS A C 1
ATOM 1575 O O . LYS A 1 198 ? -31.120 -12.996 13.781 1.00 46.50 198 LYS A O 1
ATOM 1580 N N . LYS A 1 199 ? -32.002 -12.102 11.930 1.00 48.38 199 LYS A N 1
ATOM 1581 C CA . LYS A 1 199 ? -33.406 -12.039 12.385 1.00 48.38 199 LYS A CA 1
ATOM 1582 C C . LYS A 1 199 ? -34.350 -12.286 11.201 1.00 48.38 199 LYS A C 1
ATOM 1584 O O . LYS A 1 199 ? -35.083 -11.397 10.788 1.00 48.38 199 LYS A O 1
ATOM 1589 N N . LYS A 1 200 ? -34.265 -13.476 10.604 1.00 43.09 200 LYS A N 1
ATOM 1590 C CA . LYS A 1 200 ? -35.365 -14.104 9.854 1.00 43.09 200 LYS A CA 1
ATOM 1591 C C . LYS A 1 200 ? -35.012 -15.566 9.580 1.00 43.09 200 LYS A C 1
ATOM 1593 O O . LYS A 1 200 ? -34.347 -15.862 8.592 1.00 43.09 200 LYS A O 1
ATOM 1598 N N . MET A 1 201 ? -35.361 -16.415 10.538 1.00 36.62 201 MET A N 1
ATOM 1599 C CA . MET A 1 201 ? -35.971 -17.744 10.412 1.00 36.62 201 MET A CA 1
ATOM 1600 C C . MET A 1 201 ? -36.055 -18.333 11.814 1.00 36.62 201 MET A C 1
ATOM 1602 O O . MET A 1 201 ? -35.022 -18.273 12.519 1.00 36.62 201 MET A O 1
#

Foldseek 3Di:
DDDDDDDDDDDDPPVPPPPDPDDDDDPDPDDPPDVVVVVVVVCVVVVVVVVVVVVVVCVVVDDDDDPDDDDDPDDDPPDDPPDDLDFDPPPPDDPVVVVVVVVVVVVVLVVQLVLLVLLQCLCPPVLNVDPDDDDSPVVSVVLVVQQVVCNRSVHDRDDDDSVPSVVVQVVQFDWDWDQDPNDTDTGGDDGNVPPDPPPDD

Sequence (201 aa):
MEEGSTPSVEFPLWIANSTINETQGDVSLTQPCERENSLLFLLLMCGTVWLAVSLYNFNKTKATNLSFYVIFPADQFRYSDNHPLTRAPVEELPWMASIAALGMGFALSLLFFMDQNISAAMVNNPCNKLKKGPAYHLDLFVVGVVNGFLSLYGLPWMHEVLPHSPLHVHSLADVEERVEQGHVYEISKQWRFCINRKKKM

Secondary structure (DSSP, 8-state):
---------PPPTTTT-------S----TT----HHHHHHHHHHHHHHHHHHHHHHHHHHS-------------------TTS--PPP--TT--HHHHHHHHHHHHHHHHHHHHHHHHHHHHHT-GGG--SSPP-HHHHHHHHHHHHHHHHHTTPPPP---TTHHHHHHHHHEEEEEEEETTEEEEEEEEETT--SSSS--

Organism: Trichonephila clavata (NCBI:txid2740835)

Radius of gyration: 26.88 Å; chains: 1; bounding box: 90×52×64 Å